Protein AF-W1I5W8-F1 (afdb_monomer)

Sequence (275 aa):
MKRIRMYENGEFDLYIYRKKPQLSPSQAREKNRKSQNSKIERKRLEEVINDGIECGFIDREEYHTLVADGLGLTVEEYWSKLTRARKSNLNRAKNNIIEIIRNNFTVGDSFVTLTFRDKEGFDWTDWATCVYELDKYFKRLKHKYGRDLKYICIPELQKENGRNAWHYHILINLKYGSFDFREFNPIWGLGYVTVKPITSTGGLGWYLSAYLTECLQDIPQNKKTYFASRNLTKPIIIDNPEDVENVLANNEHLSVAYNKTVNSDYIDCEYIEFR

Secondary structure (DSSP, 8-state):
-EEEEE-TTS-EEEEEEEEPPPPPHHHHHHHHHHHHHHHHHHHHHHHHHHHHHHTT-S-HHHHHHHHHHHTT--HHHHHHHHHHHHHHHHHHHHHHHHHHHHHH--TTEEEEEEEEPP-TT--TT-HHHHHHHHHHHHHHHHHHH-TT--EEEEEEEE-GGG--EEEEEEEEEEETTSS-GGGHHHHH-SEEEEEEE---HHHHHHHHHHHHHHHTTTSPTTS-S-EE-TT---PEEE--HHHHHHHHHHTTTS-EEEEEEE--SSEEEEEEEE-

Solvent-accessible surface area (backbone atoms only — not comparable to full-atom values): 15164 Å² total; per-residue (Å²): 91,58,36,35,39,40,30,81,87,74,36,36,38,42,37,43,43,45,77,47,88,74,79,55,76,68,62,54,52,54,52,50,54,58,56,52,55,54,52,55,53,47,53,54,52,52,52,60,49,48,55,34,42,77,69,69,77,50,55,77,70,57,49,54,45,53,56,12,53,79,66,75,39,52,56,67,57,37,50,51,50,51,50,51,51,50,52,52,52,48,53,51,52,38,51,52,49,29,46,34,40,55,35,61,43,51,67,41,17,26,38,35,40,43,38,68,50,92,50,91,97,60,71,52,64,43,63,68,63,51,50,53,53,50,51,52,32,53,52,51,50,29,70,73,73,35,84,82,59,42,40,42,34,36,51,33,71,43,60,68,94,77,62,48,29,54,28,36,46,29,44,35,67,47,52,57,82,78,58,67,71,80,54,51,34,69,56,62,65,54,45,50,64,50,78,43,61,33,84,46,46,73,64,46,28,54,53,54,40,48,44,48,59,68,19,56,82,75,53,61,87,97,57,79,70,59,49,68,41,88,84,64,53,71,50,49,78,41,60,52,69,68,62,41,51,51,53,52,66,79,42,67,89,46,39,82,75,44,75,50,77,47,82,52,93,54,43,33,35,40,37,37,34,36,80

Structure (mmCIF, N/CA/C/O backbone):
data_AF-W1I5W8-F1
#
_entry.id   AF-W1I5W8-F1
#
loop_
_atom_site.group_PDB
_atom_site.id
_atom_site.type_symbol
_atom_site.label_atom_id
_atom_site.label_alt_id
_atom_site.label_comp_id
_atom_site.label_asym_id
_atom_site.label_entity_id
_atom_site.label_seq_id
_atom_site.pdbx_PDB_ins_code
_atom_site.Cartn_x
_atom_site.Cartn_y
_atom_site.Cartn_z
_atom_site.occupancy
_atom_site.B_iso_or_equiv
_atom_site.auth_seq_id
_atom_site.auth_comp_id
_atom_site.auth_asym_id
_atom_site.auth_atom_id
_atom_site.pdbx_PDB_model_num
ATOM 1 N N . MET A 1 1 ? 23.806 -4.388 -16.337 1.00 85.81 1 MET A N 1
ATOM 2 C CA . MET A 1 1 ? 22.609 -5.261 -16.384 1.00 85.81 1 MET A CA 1
ATOM 3 C C . MET A 1 1 ? 21.395 -4.361 -16.381 1.00 85.81 1 MET A C 1
ATOM 5 O O . MET A 1 1 ? 21.386 -3.433 -15.582 1.00 85.81 1 MET A O 1
ATOM 9 N N . LYS A 1 2 ? 20.423 -4.601 -17.258 1.00 88.50 2 LYS A N 1
ATOM 10 C CA . LYS A 1 2 ? 19.147 -3.885 -17.249 1.00 88.50 2 LYS A CA 1
ATOM 11 C C . LYS A 1 2 ? 18.046 -4.801 -16.705 1.00 88.50 2 LYS A C 1
ATOM 13 O O . LYS A 1 2 ? 18.185 -6.019 -16.774 1.00 88.50 2 LYS A O 1
ATOM 18 N N . ARG A 1 3 ? 16.997 -4.221 -16.133 1.00 90.19 3 ARG A N 1
ATOM 19 C CA . ARG A 1 3 ? 15.779 -4.919 -15.705 1.00 90.19 3 ARG A CA 1
ATOM 20 C C . ARG A 1 3 ? 14.595 -3.983 -15.863 1.00 90.19 3 ARG A C 1
ATOM 22 O O . ARG A 1 3 ? 14.698 -2.824 -15.476 1.00 90.19 3 ARG A O 1
ATOM 29 N N . ILE A 1 4 ? 13.482 -4.506 -16.346 1.00 89.69 4 ILE A N 1
ATOM 30 C CA . ILE A 1 4 ? 12.208 -3.810 -16.434 1.00 89.69 4 ILE A CA 1
ATOM 31 C C . ILE A 1 4 ? 11.222 -4.394 -15.422 1.00 89.69 4 ILE A C 1
ATOM 33 O O . ILE A 1 4 ? 11.210 -5.598 -15.152 1.00 89.69 4 ILE A O 1
ATOM 37 N N . ARG A 1 5 ? 10.402 -3.516 -14.844 1.00 90.69 5 ARG A N 1
ATOM 38 C CA . ARG A 1 5 ? 9.155 -3.876 -14.165 1.00 90.69 5 ARG A CA 1
ATOM 39 C C . ARG A 1 5 ? 8.001 -3.327 -14.974 1.00 90.69 5 ARG A C 1
ATOM 41 O O . ARG A 1 5 ? 7.892 -2.113 -15.087 1.00 90.69 5 ARG A O 1
ATOM 48 N N . MET A 1 6 ? 7.172 -4.205 -15.512 1.00 91.81 6 MET A N 1
ATOM 49 C CA . MET A 1 6 ? 6.044 -3.835 -16.358 1.00 91.81 6 MET A CA 1
ATOM 50 C C . MET A 1 6 ? 4.741 -3.945 -15.568 1.00 91.81 6 MET A C 1
ATOM 52 O O . MET A 1 6 ? 4.497 -4.964 -14.912 1.00 91.81 6 MET A O 1
ATOM 56 N N . TYR A 1 7 ? 3.935 -2.889 -15.611 1.00 89.56 7 TYR A N 1
ATOM 57 C CA . TYR A 1 7 ? 2.662 -2.789 -14.906 1.00 89.56 7 TYR A CA 1
ATOM 58 C C . TYR A 1 7 ? 1.487 -3.144 -15.831 1.00 89.56 7 TYR A C 1
ATOM 60 O O . TYR A 1 7 ? 1.589 -3.052 -17.053 1.00 89.56 7 TYR A O 1
ATOM 68 N N . GLU A 1 8 ? 0.348 -3.539 -15.253 1.00 87.19 8 GLU A N 1
ATOM 69 C CA . GLU A 1 8 ? -0.861 -3.919 -16.014 1.00 87.19 8 GLU A CA 1
ATOM 70 C C . GLU A 1 8 ? -1.418 -2.793 -16.906 1.00 87.19 8 GLU A C 1
ATOM 72 O O . GLU A 1 8 ? -2.088 -3.070 -17.896 1.00 87.19 8 GLU A O 1
ATOM 77 N N . ASN A 1 9 ? -1.133 -1.529 -16.584 1.00 82.94 9 ASN A N 1
ATOM 78 C CA . ASN A 1 9 ? -1.545 -0.363 -17.369 1.00 82.94 9 ASN A CA 1
ATOM 79 C C . ASN A 1 9 ? -0.603 -0.037 -18.547 1.00 82.94 9 ASN A C 1
ATOM 81 O O . ASN A 1 9 ? -0.825 0.967 -19.217 1.00 82.94 9 ASN A O 1
ATOM 85 N N . GLY A 1 10 ? 0.437 -0.843 -18.789 1.00 86.94 10 GLY A N 1
ATOM 86 C CA . GLY A 1 10 ? 1.423 -0.625 -19.855 1.00 86.94 10 GLY A CA 1
ATOM 87 C C . GLY A 1 10 ? 2.580 0.307 -19.478 1.00 86.94 10 GLY A C 1
ATOM 88 O O . GLY A 1 10 ? 3.580 0.343 -20.189 1.00 86.94 10 GLY A O 1
ATOM 89 N N . GLU A 1 11 ? 2.502 1.004 -18.340 1.00 89.31 11 GLU A N 1
ATOM 90 C CA . GLU A 1 11 ? 3.645 1.738 -17.792 1.00 89.31 11 GLU A CA 1
ATOM 91 C C . GLU A 1 11 ? 4.743 0.760 -17.354 1.00 89.31 11 GLU A C 1
ATOM 93 O O . GLU A 1 11 ? 4.486 -0.405 -17.019 1.00 89.31 11 GLU A O 1
ATOM 98 N N . PHE A 1 12 ? 5.984 1.239 -17.278 1.00 90.12 12 PHE A N 1
ATOM 99 C CA . PHE A 1 12 ? 7.076 0.416 -16.776 1.00 90.12 12 PHE A CA 1
ATOM 100 C C . PHE A 1 12 ? 8.190 1.222 -16.109 1.00 90.12 12 PHE A C 1
ATOM 102 O O . PHE A 1 12 ? 8.393 2.406 -16.366 1.00 90.12 12 PHE A O 1
ATOM 109 N N . ASP A 1 13 ? 8.944 0.540 -15.249 1.00 88.94 13 ASP A N 1
ATOM 110 C CA . ASP A 1 13 ? 10.155 1.072 -14.635 1.00 88.94 13 ASP A CA 1
ATOM 111 C C . ASP A 1 13 ? 11.390 0.352 -15.181 1.00 88.94 13 ASP A C 1
ATOM 113 O O . ASP A 1 13 ? 11.442 -0.880 -15.189 1.00 88.94 13 ASP A O 1
ATOM 117 N N . LEU A 1 14 ? 12.415 1.110 -15.566 1.00 89.25 14 LEU A N 1
ATOM 118 C CA . LEU A 1 14 ? 13.712 0.604 -16.003 1.00 89.25 14 LEU A CA 1
ATOM 119 C C . LEU A 1 14 ? 14.763 0.778 -14.901 1.00 89.25 14 LEU A C 1
ATOM 121 O O . LEU A 1 14 ? 14.948 1.858 -14.342 1.00 89.25 14 LEU A O 1
ATOM 125 N N . TYR A 1 15 ? 15.507 -0.293 -14.641 1.00 87.75 15 TYR A N 1
ATOM 126 C CA . TYR A 1 15 ? 16.650 -0.328 -13.736 1.00 87.75 15 TYR A CA 1
ATOM 127 C C . TYR A 1 15 ? 17.914 -0.642 -14.526 1.00 87.75 15 TYR A C 1
ATOM 129 O O . TYR A 1 15 ? 18.016 -1.706 -15.138 1.00 87.75 15 TYR A O 1
ATOM 137 N N . ILE A 1 16 ? 18.905 0.244 -14.470 1.00 84.69 16 ILE A N 1
ATOM 138 C CA . ILE A 1 16 ? 20.208 0.063 -15.113 1.00 84.69 16 ILE A CA 1
ATOM 139 C C . ILE A 1 16 ? 21.274 -0.059 -14.026 1.00 84.69 16 ILE A C 1
ATOM 141 O O . ILE A 1 16 ? 21.647 0.911 -13.369 1.00 84.69 16 ILE A O 1
ATOM 145 N N . TYR A 1 17 ? 21.787 -1.274 -13.846 1.00 82.75 17 TYR A N 1
ATOM 146 C CA . TYR A 1 17 ? 22.815 -1.594 -12.862 1.00 82.75 17 TYR A CA 1
ATOM 147 C C . TYR A 1 17 ? 24.214 -1.545 -13.475 1.00 82.75 17 TYR A C 1
ATOM 149 O O . TYR A 1 17 ? 24.503 -2.261 -14.449 1.00 82.75 17 TYR A O 1
ATOM 157 N N . ARG A 1 18 ? 25.104 -0.781 -12.838 1.00 81.88 18 ARG A N 1
ATOM 158 C CA . ARG A 1 18 ? 26.532 -0.669 -13.160 1.00 81.88 18 ARG A CA 1
ATOM 159 C C . ARG A 1 18 ? 27.347 -1.142 -11.954 1.00 81.88 18 ARG A C 1
ATOM 161 O O . ARG A 1 18 ? 27.237 -0.584 -10.867 1.00 81.88 18 ARG A O 1
ATOM 168 N N . LYS A 1 19 ? 28.133 -2.211 -12.115 1.00 76.44 19 LYS A N 1
ATOM 169 C CA . LYS A 1 19 ? 29.028 -2.695 -11.049 1.00 76.44 19 LYS A CA 1
ATOM 170 C C . LYS A 1 19 ? 30.222 -1.752 -10.918 1.00 76.44 19 LYS A C 1
ATOM 172 O O . LYS A 1 19 ? 30.823 -1.404 -11.931 1.00 76.44 19 LYS A O 1
ATOM 177 N N . LYS A 1 20 ? 30.596 -1.410 -9.685 1.00 69.81 20 LYS A N 1
ATOM 178 C CA . LYS A 1 20 ? 31.870 -0.742 -9.398 1.00 69.81 20 LYS A CA 1
ATOM 179 C C . LYS A 1 20 ? 33.014 -1.762 -9.326 1.00 69.81 20 LYS A C 1
ATOM 181 O O . LYS A 1 20 ? 32.756 -2.928 -8.996 1.00 69.81 20 LYS A O 1
ATOM 186 N N . PRO A 1 21 ? 34.261 -1.357 -9.631 1.00 62.91 21 PRO A N 1
ATOM 187 C CA . PRO A 1 21 ? 35.439 -2.190 -9.400 1.00 62.91 21 PRO A CA 1
ATOM 188 C C . PRO A 1 21 ? 35.460 -2.680 -7.944 1.00 62.91 21 PRO A C 1
ATOM 190 O O . PRO A 1 21 ? 35.263 -1.895 -7.020 1.00 62.91 21 PRO A O 1
ATOM 193 N N . GLN A 1 22 ? 35.626 -3.987 -7.739 1.00 59.19 22 GLN A N 1
ATOM 194 C CA . GLN A 1 22 ? 35.532 -4.622 -6.419 1.00 59.19 22 GLN A CA 1
ATOM 195 C C . GLN A 1 22 ? 36.840 -4.493 -5.620 1.00 59.19 22 GLN A C 1
ATOM 197 O O . GLN A 1 22 ? 37.928 -4.473 -6.191 1.00 59.19 22 GLN A O 1
ATOM 202 N N . LEU A 1 23 ? 36.717 -4.522 -4.287 1.00 55.78 23 LEU A N 1
ATOM 203 C CA . LEU A 1 23 ? 37.781 -4.942 -3.361 1.00 55.78 23 LEU A CA 1
ATOM 204 C C . LEU A 1 23 ? 38.262 -6.368 -3.709 1.00 55.78 23 LEU A C 1
ATOM 206 O O . LEU A 1 23 ? 37.529 -7.143 -4.329 1.00 55.78 23 LEU A O 1
ATOM 210 N N . SER A 1 24 ? 39.482 -6.740 -3.314 1.00 55.66 24 SER A N 1
ATOM 211 C CA . SER A 1 24 ? 40.109 -7.990 -3.767 1.00 55.66 24 SER A CA 1
ATOM 212 C C . SER A 1 24 ? 39.335 -9.257 -3.325 1.00 55.66 24 SER A C 1
ATOM 214 O O . SER A 1 24 ? 38.634 -9.247 -2.305 1.00 55.66 24 SER A O 1
ATOM 216 N N . PRO A 1 25 ? 39.459 -10.395 -4.046 1.00 54.69 25 PRO A N 1
ATOM 217 C CA . PRO A 1 25 ? 38.740 -11.638 -3.732 1.00 54.69 25 PRO A CA 1
ATOM 218 C C . PRO A 1 25 ? 38.939 -12.162 -2.299 1.00 54.69 25 PRO A C 1
ATOM 220 O O . PRO A 1 25 ? 38.050 -12.824 -1.758 1.00 54.69 25 PRO A O 1
ATOM 223 N N . SER A 1 26 ? 40.079 -11.864 -1.669 1.00 57.44 26 SER A N 1
ATOM 224 C CA . SER A 1 26 ? 40.360 -12.224 -0.274 1.00 57.44 26 SER A CA 1
ATOM 225 C C . SER A 1 26 ? 39.504 -11.418 0.709 1.00 57.44 26 SER A C 1
ATOM 227 O O . SER A 1 26 ? 38.887 -12.001 1.601 1.00 57.44 26 SER A O 1
ATOM 229 N N . GLN A 1 27 ? 39.363 -10.109 0.484 1.00 55.78 27 GLN A N 1
ATOM 230 C CA . GLN A 1 27 ? 38.566 -9.204 1.321 1.00 55.78 27 GLN A CA 1
ATOM 231 C C . GLN A 1 27 ? 37.063 -9.539 1.267 1.00 55.78 27 GLN A C 1
ATOM 233 O O . GLN A 1 27 ? 36.361 -9.466 2.278 1.00 55.78 27 GLN A O 1
ATOM 238 N N . ALA A 1 28 ? 36.560 -9.974 0.106 1.00 52.12 28 ALA A N 1
ATOM 239 C CA . ALA A 1 28 ? 35.162 -10.377 -0.062 1.00 52.12 28 ALA A CA 1
ATOM 240 C C . ALA A 1 28 ? 34.830 -11.724 0.619 1.00 52.12 28 ALA A C 1
ATOM 242 O O . ALA A 1 28 ? 33.775 -11.863 1.247 1.00 52.12 28 ALA A O 1
ATOM 243 N N . ARG A 1 29 ? 35.732 -12.717 0.534 1.00 55.28 29 ARG A N 1
ATOM 244 C CA . ARG A 1 29 ? 35.550 -14.048 1.149 1.00 55.28 29 ARG A CA 1
ATOM 245 C C . ARG A 1 29 ? 35.521 -13.982 2.673 1.00 55.28 29 ARG A C 1
ATOM 247 O O . ARG A 1 29 ? 34.673 -14.621 3.297 1.00 55.28 29 ARG A O 1
ATOM 254 N N . GLU A 1 30 ? 36.399 -13.182 3.269 1.00 58.06 30 GLU A N 1
ATOM 255 C CA . GLU A 1 30 ? 36.469 -13.041 4.724 1.00 58.06 30 GLU A CA 1
ATOM 256 C C . GLU A 1 30 ? 35.210 -12.373 5.302 1.00 58.06 30 GLU A C 1
ATOM 258 O O . GLU A 1 30 ? 34.657 -12.827 6.308 1.00 58.06 30 GLU A O 1
ATOM 263 N N . LYS A 1 31 ? 34.681 -11.354 4.612 1.00 55.41 31 LYS A N 1
ATOM 264 C CA . LYS A 1 31 ? 33.444 -10.658 5.000 1.00 55.41 31 LYS A CA 1
ATOM 265 C C . LYS A 1 31 ? 32.207 -11.564 4.909 1.00 55.41 31 LYS A C 1
ATOM 267 O O . LYS A 1 31 ? 31.376 -11.556 5.819 1.00 55.41 31 LYS A O 1
ATOM 272 N N . ASN A 1 32 ? 32.102 -12.387 3.861 1.00 51.25 32 ASN A N 1
ATOM 273 C CA . ASN A 1 32 ? 30.989 -13.332 3.693 1.00 51.25 32 ASN A CA 1
ATOM 274 C C . ASN A 1 32 ? 31.004 -14.456 4.741 1.00 51.25 32 ASN A C 1
ATOM 276 O O . ASN A 1 32 ? 29.960 -14.759 5.318 1.00 51.25 32 ASN A O 1
ATOM 280 N N . ARG A 1 33 ? 32.181 -15.017 5.056 1.00 54.91 33 ARG A N 1
ATOM 281 C CA . ARG A 1 33 ? 32.330 -16.064 6.083 1.00 54.91 33 ARG A CA 1
ATOM 282 C C . ARG A 1 33 ? 31.932 -15.560 7.477 1.00 54.91 33 ARG A C 1
ATOM 284 O O . ARG A 1 33 ? 31.186 -16.239 8.179 1.00 54.91 33 ARG A O 1
ATOM 291 N N . LYS A 1 34 ? 32.340 -14.336 7.847 1.00 57.34 34 LYS A N 1
ATOM 292 C CA . LYS A 1 34 ? 31.920 -13.685 9.107 1.00 57.34 34 LYS A CA 1
ATOM 293 C C . LYS A 1 34 ? 30.402 -13.431 9.150 1.00 57.34 34 LYS A C 1
ATOM 295 O O . LYS A 1 34 ? 29.766 -13.636 10.183 1.00 57.34 34 LYS A O 1
ATOM 300 N N . SER A 1 35 ? 29.791 -13.040 8.027 1.00 54.94 35 SER A N 1
ATOM 301 C CA . SER A 1 35 ? 28.341 -12.796 7.945 1.00 54.94 35 SER A CA 1
ATOM 302 C C . SER A 1 35 ? 27.472 -14.058 8.020 1.00 54.94 35 SER A C 1
ATOM 304 O O . SER A 1 35 ? 26.311 -13.952 8.414 1.00 54.94 35 SER A O 1
ATOM 306 N N . GLN A 1 36 ? 27.959 -15.214 7.572 1.00 52.62 36 GLN A N 1
ATOM 307 C CA . GLN A 1 36 ? 27.157 -16.440 7.519 1.00 52.62 36 GLN A CA 1
ATOM 308 C C . GLN A 1 36 ? 27.152 -17.173 8.866 1.00 52.62 36 GLN A C 1
ATOM 310 O O . GLN A 1 36 ? 26.083 -17.560 9.333 1.00 52.62 36 GLN A O 1
ATOM 315 N N . ASN A 1 37 ? 28.305 -17.247 9.540 1.00 55.81 37 ASN A N 1
ATOM 316 C CA . ASN A 1 37 ? 28.414 -17.836 10.880 1.00 55.81 37 ASN A CA 1
ATOM 317 C C . ASN A 1 37 ? 27.594 -17.052 11.918 1.00 55.81 37 ASN A C 1
ATOM 319 O O . ASN A 1 37 ? 26.847 -17.646 12.687 1.00 55.81 37 ASN A O 1
ATOM 323 N N . SER A 1 38 ? 27.632 -15.716 11.862 1.00 56.22 38 SER A N 1
ATOM 324 C CA . SER A 1 38 ? 26.826 -14.851 12.743 1.00 56.22 38 SER A CA 1
ATOM 325 C C . SER A 1 38 ? 25.313 -15.017 12.567 1.00 56.22 38 SER A C 1
ATOM 327 O O . SER A 1 38 ? 24.568 -14.839 13.523 1.00 56.22 38 SER A O 1
ATOM 329 N N . LYS A 1 39 ? 24.827 -15.368 11.368 1.00 57.97 39 LYS A N 1
ATOM 330 C CA . LYS A 1 39 ? 23.390 -15.602 11.133 1.00 57.97 39 LYS A CA 1
ATOM 331 C C . LYS A 1 39 ? 22.902 -16.927 11.718 1.00 57.97 39 LYS A C 1
ATOM 333 O O . LYS A 1 39 ? 21.763 -16.987 12.169 1.00 57.97 39 LYS A O 1
ATOM 338 N N . ILE A 1 40 ? 23.729 -17.970 11.667 1.00 61.47 40 ILE A N 1
ATOM 339 C CA . ILE A 1 40 ? 23.387 -19.298 12.199 1.00 61.47 40 ILE A CA 1
ATOM 340 C C . ILE A 1 40 ? 23.351 -19.248 13.727 1.00 61.47 40 ILE A C 1
ATOM 342 O O . ILE A 1 40 ? 22.368 -19.686 14.319 1.00 61.47 40 ILE A O 1
ATOM 346 N N . GLU A 1 41 ? 24.372 -18.643 14.338 1.00 56.22 41 GLU A N 1
ATOM 347 C CA . GLU A 1 41 ? 24.458 -18.502 15.794 1.00 56.22 41 GLU A CA 1
ATOM 348 C C . GLU A 1 41 ? 23.312 -17.650 16.339 1.00 56.22 41 GLU A C 1
ATOM 350 O O . GLU A 1 41 ? 22.634 -18.042 17.285 1.00 56.22 41 GLU A O 1
ATOM 355 N N . ARG A 1 42 ? 22.996 -16.547 15.645 1.00 60.56 42 ARG A N 1
ATOM 356 C CA . ARG A 1 42 ? 21.833 -15.710 15.946 1.00 60.56 42 ARG A CA 1
ATOM 357 C C . ARG A 1 42 ? 20.536 -16.510 15.981 1.00 60.56 42 ARG A C 1
ATOM 359 O O . ARG A 1 42 ? 19.766 -16.340 16.910 1.00 60.56 42 ARG A O 1
ATOM 366 N N . LYS A 1 43 ? 20.278 -17.343 14.970 1.00 60.50 43 LYS A N 1
ATOM 367 C CA . LYS A 1 43 ? 19.012 -18.080 14.878 1.00 60.50 43 LYS A CA 1
ATOM 368 C C . LYS A 1 43 ? 18.860 -19.075 16.035 1.00 60.50 43 LYS A C 1
ATOM 370 O O . LYS A 1 43 ? 17.783 -19.162 16.606 1.00 60.50 43 LYS A O 1
ATOM 375 N N . ARG A 1 44 ? 19.944 -19.764 16.406 1.00 58.56 44 ARG A N 1
ATOM 376 C CA . ARG A 1 44 ? 19.964 -20.684 17.556 1.00 58.56 44 ARG A CA 1
ATOM 377 C C . ARG A 1 44 ? 19.754 -19.957 18.885 1.00 58.56 44 ARG A C 1
ATOM 379 O O . ARG A 1 44 ? 18.970 -20.416 19.704 1.00 58.56 44 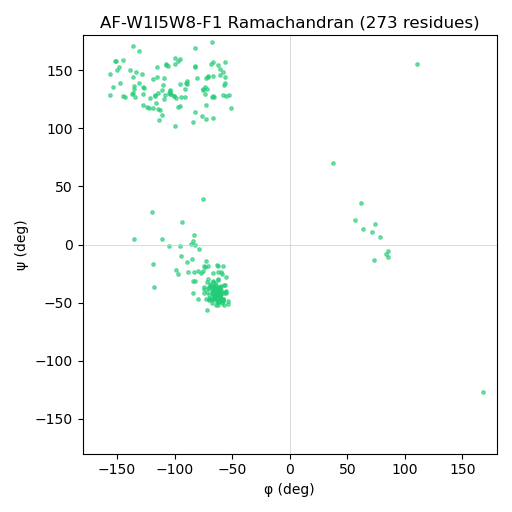ARG A O 1
ATOM 386 N N . LEU A 1 45 ? 20.425 -18.821 19.079 1.00 53.38 45 LEU A N 1
ATOM 387 C CA . LEU A 1 45 ? 20.258 -17.984 20.271 1.00 53.38 45 LEU A CA 1
ATOM 388 C C . LEU A 1 45 ? 18.840 -17.400 20.357 1.00 53.38 45 LEU A C 1
ATOM 390 O O . LEU A 1 45 ? 18.233 -17.435 21.419 1.00 53.38 45 LEU A O 1
ATOM 394 N N . GLU A 1 46 ? 18.281 -16.913 19.245 1.00 57.66 46 GLU A N 1
ATOM 395 C CA . GLU A 1 46 ? 16.905 -16.400 19.193 1.00 57.66 46 GLU A CA 1
ATOM 396 C C . GLU A 1 46 ? 15.872 -17.492 19.527 1.00 57.66 46 GLU A C 1
ATOM 398 O O . GLU A 1 46 ? 14.905 -17.196 20.217 1.00 57.66 46 GLU A O 1
ATOM 403 N N . GLU A 1 47 ? 16.070 -18.740 19.086 1.00 56.31 47 GLU A N 1
ATOM 404 C CA . GLU A 1 47 ? 15.193 -19.876 19.423 1.00 56.31 47 GLU A CA 1
ATOM 405 C C . GLU A 1 47 ? 15.226 -20.192 20.931 1.00 56.31 47 GLU A C 1
ATOM 407 O O . GLU A 1 47 ? 14.184 -20.167 21.577 1.00 56.31 47 GLU A O 1
ATOM 412 N N . VAL A 1 48 ? 16.416 -20.371 21.519 1.00 52.19 48 VAL A N 1
ATOM 413 C CA . VAL A 1 48 ? 16.573 -20.699 22.953 1.00 52.19 48 VAL A CA 1
ATOM 414 C C . VAL A 1 48 ? 16.037 -19.593 23.870 1.00 52.19 48 VAL A C 1
ATOM 416 O O . VAL A 1 48 ? 15.452 -19.874 24.914 1.00 52.19 48 VAL A O 1
ATOM 419 N N . ILE A 1 49 ? 16.237 -18.325 23.505 1.00 48.03 49 ILE A N 1
ATOM 420 C CA . ILE A 1 49 ? 15.833 -17.200 24.357 1.00 48.03 49 ILE A CA 1
ATOM 421 C C . ILE A 1 49 ? 14.337 -16.876 24.173 1.00 48.03 49 ILE A C 1
ATOM 423 O O . ILE A 1 49 ? 13.687 -16.487 25.142 1.00 48.03 49 ILE A O 1
ATOM 427 N N . ASN A 1 50 ? 13.753 -17.085 22.983 1.00 46.94 50 ASN A N 1
ATOM 428 C CA . ASN A 1 50 ? 12.298 -16.973 22.798 1.00 46.94 50 ASN A CA 1
ATOM 429 C C . ASN A 1 50 ? 11.539 -17.984 23.667 1.00 46.94 50 ASN A C 1
ATOM 431 O O . ASN A 1 50 ? 10.550 -17.599 24.287 1.00 46.94 50 ASN A O 1
ATOM 435 N N . ASP A 1 51 ? 12.039 -19.217 23.789 1.00 44.66 51 ASP A N 1
ATOM 436 C CA . ASP A 1 51 ? 11.482 -20.216 24.712 1.00 44.66 51 ASP A CA 1
ATOM 437 C C . ASP A 1 51 ? 11.527 -19.713 26.172 1.00 44.66 51 ASP A C 1
ATOM 439 O O . ASP A 1 51 ? 10.571 -19.879 26.931 1.00 44.66 51 ASP A O 1
ATOM 443 N N . GLY A 1 52 ? 12.607 -19.019 26.557 1.00 36.56 52 GLY A N 1
ATOM 444 C CA . GLY A 1 52 ? 12.751 -18.369 27.865 1.00 36.56 52 GLY A CA 1
ATOM 445 C C . GLY A 1 52 ? 11.777 -17.206 28.108 1.00 36.56 52 GLY A C 1
ATOM 446 O O . GLY A 1 52 ? 11.256 -17.074 29.217 1.00 36.56 52 GLY A O 1
ATOM 447 N N . ILE A 1 53 ? 11.483 -16.393 27.083 1.00 39.72 53 ILE A N 1
ATOM 448 C CA . ILE A 1 53 ? 10.480 -15.311 27.150 1.00 39.72 53 ILE A CA 1
ATOM 449 C C . ILE A 1 53 ? 9.064 -15.886 27.252 1.00 39.72 53 ILE A C 1
ATOM 451 O O . ILE A 1 53 ? 8.280 -15.420 28.078 1.00 39.72 53 ILE A O 1
ATOM 455 N N . GLU A 1 54 ? 8.720 -16.890 26.438 1.00 38.31 54 GLU A N 1
ATOM 456 C CA . GLU A 1 54 ? 7.396 -17.533 26.474 1.00 38.31 54 GLU A CA 1
ATOM 457 C C . GLU A 1 54 ? 7.126 -18.209 27.824 1.00 38.31 54 GLU A C 1
ATOM 459 O O . GLU A 1 54 ? 5.989 -18.228 28.295 1.00 38.31 54 GLU A O 1
ATOM 464 N N . CYS A 1 55 ? 8.181 -18.682 28.486 1.00 34.72 55 CYS A N 1
ATOM 465 C CA . CYS A 1 55 ? 8.118 -19.235 29.834 1.00 34.72 55 CYS A CA 1
ATOM 466 C C . CYS A 1 55 ? 8.223 -18.174 30.955 1.00 34.72 55 CYS A C 1
ATOM 468 O O . CYS A 1 55 ? 8.170 -18.533 32.130 1.00 34.72 55 CYS A O 1
ATOM 470 N N . GLY A 1 56 ? 8.352 -16.883 30.620 1.00 38.19 56 GLY A N 1
ATOM 471 C CA . GLY A 1 56 ? 8.368 -15.769 31.577 1.00 38.19 56 GLY A CA 1
ATOM 472 C C . GLY A 1 56 ? 9.655 -15.617 32.397 1.00 38.19 56 GLY A C 1
ATOM 473 O O . GLY A 1 56 ? 9.630 -14.947 33.427 1.00 38.19 56 GLY A O 1
ATOM 474 N N . PHE A 1 57 ? 10.763 -16.230 31.972 1.00 34.25 57 PHE A N 1
ATOM 475 C CA . PHE A 1 57 ? 12.032 -16.246 32.714 1.00 34.25 57 PHE A CA 1
ATOM 476 C C . PHE A 1 57 ? 12.976 -15.080 32.394 1.00 34.25 57 PHE A C 1
ATOM 478 O O . PHE A 1 57 ? 13.937 -14.886 33.130 1.00 34.25 57 PHE A O 1
ATOM 485 N N . ILE A 1 58 ? 12.747 -14.343 31.302 1.00 46.78 58 ILE A N 1
ATOM 486 C CA . ILE A 1 58 ? 13.659 -13.300 30.805 1.00 46.78 58 ILE A CA 1
ATOM 487 C C . ILE A 1 58 ? 12.838 -12.082 30.377 1.00 46.78 58 ILE A C 1
ATOM 489 O O . ILE A 1 58 ? 11.881 -12.218 29.607 1.00 46.78 58 ILE A O 1
ATOM 493 N N . ASP A 1 59 ? 13.212 -10.891 30.851 1.00 50.56 59 ASP A N 1
ATOM 494 C CA . ASP A 1 59 ? 12.583 -9.644 30.412 1.00 50.56 59 ASP A CA 1
ATOM 495 C C . ASP A 1 59 ? 13.158 -9.122 29.079 1.00 50.56 59 ASP A C 1
ATOM 497 O O . ASP A 1 59 ? 14.141 -9.616 28.522 1.00 50.56 59 ASP A O 1
ATOM 501 N N . ARG A 1 60 ? 12.500 -8.116 28.498 1.00 51.78 60 ARG A N 1
ATOM 502 C CA . ARG A 1 60 ? 12.815 -7.638 27.145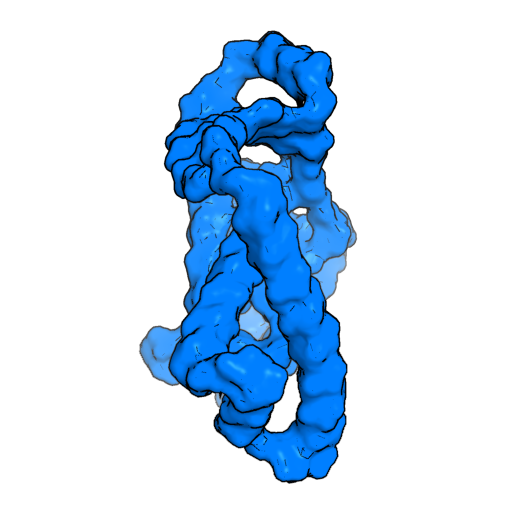 1.00 51.78 60 ARG A CA 1
ATOM 503 C C . ARG A 1 60 ? 14.168 -6.926 27.043 1.00 51.78 60 ARG A C 1
ATOM 505 O O . ARG A 1 60 ? 14.796 -6.993 25.985 1.00 51.78 60 ARG A O 1
ATOM 512 N N . GLU A 1 61 ? 14.590 -6.205 28.076 1.00 58.56 61 GLU A N 1
ATOM 513 C CA . GLU A 1 61 ? 15.891 -5.522 28.077 1.00 58.56 61 GLU A CA 1
ATOM 514 C C . GLU A 1 61 ? 17.020 -6.534 28.278 1.00 58.56 61 GLU A C 1
ATOM 516 O O . GLU A 1 61 ? 18.045 -6.477 27.586 1.00 58.56 61 GLU A O 1
ATOM 521 N N . GLU A 1 62 ? 16.778 -7.529 29.127 1.00 59.62 62 GLU A N 1
ATOM 522 C CA . GLU A 1 62 ? 17.667 -8.661 29.349 1.00 59.62 62 GLU A CA 1
ATOM 523 C C . GLU A 1 62 ? 17.842 -9.503 28.069 1.00 59.62 62 GLU A C 1
ATOM 525 O O . GLU A 1 62 ? 18.974 -9.794 27.679 1.00 59.62 62 GLU A O 1
ATOM 530 N N . TYR A 1 63 ? 16.767 -9.758 27.305 1.00 61.62 63 TYR A N 1
ATOM 531 C CA . TYR A 1 63 ? 16.831 -10.399 25.978 1.00 61.62 63 TYR A CA 1
ATOM 532 C C . TYR A 1 63 ? 17.795 -9.681 25.028 1.00 61.62 63 TYR A C 1
ATOM 534 O O . TYR A 1 63 ? 18.658 -10.294 24.395 1.00 61.62 63 TYR A O 1
ATOM 542 N N . HIS A 1 64 ? 17.637 -8.364 24.887 1.00 63.12 64 HIS A N 1
ATOM 543 C CA . HIS A 1 64 ? 18.437 -7.594 23.940 1.00 63.12 64 HIS A CA 1
ATOM 544 C C . HIS A 1 64 ? 19.915 -7.549 24.348 1.00 63.12 64 HIS A C 1
ATOM 546 O O . HIS A 1 64 ? 20.779 -7.550 23.470 1.00 63.12 64 HIS A O 1
ATOM 552 N N . THR A 1 65 ? 20.194 -7.583 25.650 1.00 72.44 65 THR A N 1
ATOM 553 C CA . THR A 1 65 ? 21.550 -7.650 26.204 1.00 72.44 65 THR A CA 1
ATOM 554 C C . THR A 1 65 ? 22.194 -9.014 25.953 1.00 72.44 65 THR A C 1
ATOM 556 O O . THR A 1 65 ? 23.297 -9.074 25.412 1.00 72.44 65 THR A O 1
ATOM 559 N N . LEU A 1 66 ? 21.480 -10.107 26.233 1.00 62.69 66 LEU A N 1
ATOM 560 C CA . LEU A 1 66 ? 21.954 -11.478 26.011 1.00 62.69 66 LEU A CA 1
ATOM 561 C C . LEU A 1 66 ? 22.234 -11.772 24.533 1.00 62.69 66 LEU A C 1
ATOM 563 O O . LEU A 1 66 ? 23.242 -12.388 24.189 1.00 62.69 66 LEU A O 1
ATOM 567 N N . VAL A 1 67 ? 21.373 -11.293 23.631 1.00 57.12 67 VAL A N 1
ATOM 568 C CA . VAL A 1 67 ? 21.601 -11.442 22.187 1.00 57.12 67 VAL A CA 1
ATOM 569 C C . VAL A 1 67 ? 22.783 -10.588 21.719 1.00 57.12 67 VAL A C 1
ATOM 571 O O . VAL A 1 67 ? 23.513 -11.013 20.825 1.00 57.12 67 VAL A O 1
ATOM 574 N N . ALA A 1 68 ? 22.995 -9.396 22.288 1.00 66.25 68 ALA A N 1
ATOM 575 C CA . ALA A 1 68 ? 24.170 -8.586 21.967 1.00 66.25 68 ALA A CA 1
ATOM 576 C C . ALA A 1 68 ? 25.468 -9.309 22.368 1.00 66.25 68 ALA A C 1
ATOM 578 O O . ALA A 1 68 ? 26.366 -9.442 21.532 1.00 66.25 68 ALA A O 1
ATOM 579 N N . ASP A 1 69 ? 25.510 -9.856 23.586 1.00 68.31 69 ASP A N 1
ATOM 580 C CA . ASP A 1 69 ? 26.655 -10.597 24.125 1.00 68.31 69 ASP A CA 1
ATOM 581 C C . ASP A 1 69 ? 26.944 -11.883 23.333 1.00 68.31 69 ASP A C 1
ATOM 583 O O . ASP A 1 69 ? 28.061 -12.090 22.858 1.00 68.31 69 ASP A O 1
ATOM 587 N N . GLY A 1 70 ? 25.915 -12.686 23.034 1.00 62.69 70 GLY A N 1
ATOM 588 C CA . GLY A 1 70 ? 26.052 -13.893 22.206 1.00 62.69 70 GLY A CA 1
ATOM 589 C C . GLY A 1 70 ? 26.521 -13.623 20.767 1.00 62.69 70 GLY A C 1
ATOM 590 O O . GLY A 1 70 ? 27.016 -14.520 20.085 1.00 62.69 70 GLY A O 1
ATOM 591 N N . LEU A 1 71 ? 26.402 -12.379 20.292 1.00 55.97 71 LEU A N 1
ATOM 592 C CA . LEU A 1 71 ? 26.927 -11.932 18.999 1.00 55.97 71 LEU A CA 1
ATOM 593 C C . LEU A 1 71 ? 28.310 -11.267 19.100 1.00 55.97 71 LEU A C 1
ATOM 595 O O . LEU A 1 71 ? 28.851 -10.865 18.064 1.00 55.97 71 LEU A O 1
ATOM 599 N N . GLY A 1 72 ? 28.867 -11.143 20.309 1.00 71.00 72 GLY A N 1
ATOM 600 C CA . GLY A 1 72 ? 30.108 -10.424 20.588 1.00 71.00 72 GLY A CA 1
ATOM 601 C C . GLY A 1 72 ? 30.017 -8.937 20.243 1.00 71.00 72 GLY A C 1
ATOM 602 O O . GLY A 1 72 ? 30.967 -8.379 19.694 1.00 71.00 72 GLY A O 1
ATOM 603 N N . LEU A 1 73 ? 28.853 -8.319 20.461 1.00 72.00 73 LEU A N 1
ATOM 604 C CA . LEU A 1 73 ? 28.580 -6.912 20.167 1.00 72.00 73 LEU A CA 1
ATOM 605 C C . LEU A 1 73 ? 28.299 -6.144 21.448 1.00 72.00 73 LEU A C 1
ATOM 607 O O . LEU A 1 73 ? 27.739 -6.686 22.399 1.00 72.00 73 LEU A O 1
ATOM 611 N N . THR A 1 74 ? 28.576 -4.842 21.435 1.00 83.25 74 THR A N 1
ATOM 612 C CA . THR A 1 74 ? 27.998 -3.978 22.465 1.00 83.25 74 THR A CA 1
ATOM 613 C C . THR A 1 74 ? 26.484 -3.870 22.269 1.00 83.25 74 THR A C 1
ATOM 615 O 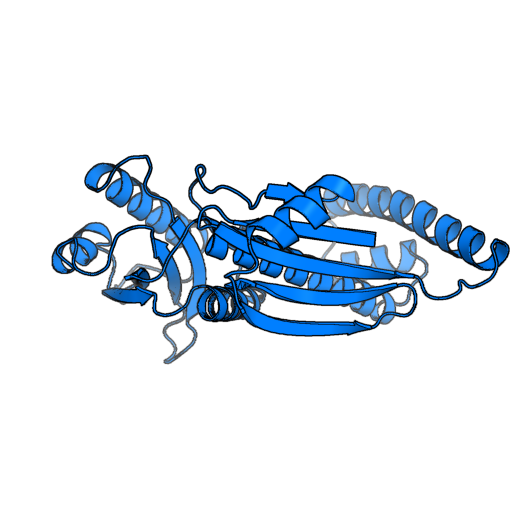O . THR A 1 74 ? 25.959 -4.016 21.158 1.00 83.25 74 THR A O 1
ATOM 618 N N . VAL A 1 75 ? 25.761 -3.568 23.349 1.00 72.62 75 VAL A N 1
ATOM 619 C CA . VAL A 1 75 ? 24.311 -3.324 23.303 1.00 72.62 75 VAL A CA 1
ATOM 620 C C . VAL A 1 75 ? 23.982 -2.217 22.290 1.00 72.62 75 VAL A C 1
ATOM 622 O O . VAL A 1 75 ? 23.060 -2.357 21.489 1.00 72.62 75 VAL A O 1
ATOM 625 N N . GLU A 1 76 ? 24.792 -1.161 22.233 1.00 73.31 76 GLU A N 1
ATOM 626 C CA . GLU A 1 76 ? 24.629 -0.049 21.292 1.00 73.31 76 GLU A CA 1
ATOM 627 C C . GLU A 1 76 ? 24.855 -0.463 19.825 1.00 73.31 76 GLU A C 1
ATOM 629 O O . GLU A 1 76 ? 24.062 -0.124 18.940 1.00 73.31 76 GLU A O 1
ATOM 634 N N . GLU A 1 77 ? 25.879 -1.275 19.547 1.00 72.56 77 GLU A N 1
ATOM 635 C CA . GLU A 1 77 ? 26.123 -1.840 18.214 1.00 72.56 77 GLU A CA 1
ATOM 636 C C . GLU A 1 77 ? 24.999 -2.781 17.768 1.00 72.56 77 GLU A C 1
ATOM 638 O O . GLU A 1 77 ? 24.596 -2.777 16.596 1.00 72.56 77 GLU A O 1
ATOM 643 N N . TYR A 1 78 ? 24.478 -3.585 18.695 1.00 68.44 78 TYR A N 1
ATOM 644 C CA . TYR A 1 78 ? 23.339 -4.458 18.459 1.00 68.44 78 TYR A CA 1
ATOM 645 C C . TYR A 1 78 ? 22.082 -3.646 18.136 1.00 68.44 78 TYR A C 1
ATOM 647 O O . TYR A 1 78 ? 21.474 -3.876 17.085 1.00 68.44 78 TYR A O 1
ATOM 655 N N . TRP A 1 79 ? 21.743 -2.632 18.937 1.00 63.12 79 TRP A N 1
ATOM 656 C CA . TRP A 1 79 ? 20.623 -1.728 18.662 1.00 63.12 79 TRP A CA 1
ATOM 657 C C . TRP A 1 79 ? 20.779 -0.991 17.334 1.00 63.12 79 TRP A C 1
ATOM 659 O O . TRP A 1 79 ? 19.817 -0.900 16.566 1.00 63.12 79 TRP A O 1
ATOM 669 N N . SER A 1 80 ? 21.985 -0.537 16.996 1.00 67.81 80 SER A N 1
ATOM 670 C CA . SER A 1 80 ? 22.286 0.093 15.707 1.00 67.81 80 SER A CA 1
ATOM 671 C C . SER A 1 80 ? 22.049 -0.866 14.530 1.00 67.81 80 SER A C 1
ATOM 673 O O . SER A 1 80 ? 21.351 -0.532 13.562 1.00 67.81 80 SER A O 1
ATOM 675 N N . LYS A 1 81 ? 22.533 -2.114 14.621 1.00 63.56 81 LYS A N 1
ATOM 676 C CA . LYS A 1 81 ? 22.282 -3.157 13.609 1.00 63.56 81 LYS A CA 1
ATOM 677 C C . LYS A 1 81 ? 20.807 -3.523 13.505 1.00 63.56 81 LYS A C 1
ATOM 679 O O . LYS A 1 81 ? 20.299 -3.686 12.393 1.00 63.56 81 LYS A O 1
ATOM 684 N N . LEU A 1 82 ? 20.118 -3.647 14.632 1.00 62.19 82 LEU A N 1
ATOM 685 C CA . LEU A 1 82 ? 18.709 -4.016 14.698 1.00 62.19 82 LEU A CA 1
ATOM 686 C C . LEU A 1 82 ? 17.834 -2.902 14.109 1.00 62.19 82 LEU A C 1
ATOM 688 O O . LEU A 1 82 ? 16.950 -3.173 13.296 1.00 62.19 82 LEU A O 1
ATOM 692 N N . THR A 1 83 ? 18.175 -1.644 14.384 1.00 62.84 83 THR A N 1
ATOM 693 C CA . THR A 1 83 ? 17.574 -0.452 13.770 1.00 62.84 83 THR A CA 1
ATOM 694 C C . THR A 1 83 ? 17.824 -0.410 12.262 1.00 62.84 83 THR A C 1
ATOM 696 O O . THR A 1 83 ? 16.895 -0.194 11.481 1.00 62.84 83 THR A O 1
ATOM 699 N N . ARG A 1 84 ? 19.047 -0.710 11.805 1.00 61.81 84 ARG A N 1
ATOM 700 C CA . ARG A 1 84 ? 19.378 -0.788 10.371 1.00 61.81 84 ARG A CA 1
ATOM 701 C C . ARG A 1 84 ? 18.618 -1.912 9.659 1.00 61.81 84 ARG A C 1
ATOM 703 O O . ARG A 1 84 ? 18.124 -1.709 8.548 1.00 61.81 84 ARG A O 1
ATOM 710 N N . ALA A 1 85 ? 18.492 -3.080 10.289 1.00 60.12 85 ALA A N 1
ATOM 711 C CA . ALA A 1 85 ? 17.722 -4.208 9.769 1.00 60.12 85 ALA A CA 1
ATOM 712 C C . ALA A 1 85 ? 16.221 -3.887 9.702 1.00 60.12 85 ALA A C 1
ATOM 714 O O . ALA A 1 85 ? 15.597 -4.125 8.667 1.00 60.12 85 ALA A O 1
ATOM 715 N N . ARG A 1 86 ? 15.661 -3.267 10.751 1.00 63.88 86 ARG A N 1
ATOM 716 C CA . ARG A 1 86 ? 14.279 -2.757 10.779 1.00 63.88 86 ARG A CA 1
ATOM 717 C C . ARG A 1 86 ? 14.036 -1.739 9.664 1.00 63.88 86 ARG A C 1
ATOM 719 O O . ARG A 1 86 ? 13.085 -1.896 8.905 1.00 63.88 86 ARG A O 1
ATOM 726 N N . LYS A 1 87 ? 14.943 -0.775 9.473 1.00 65.31 87 LYS A N 1
ATOM 727 C CA . LYS A 1 87 ? 14.880 0.212 8.379 1.00 65.31 87 LYS A CA 1
ATOM 728 C C . LYS A 1 87 ? 14.933 -0.451 6.998 1.00 65.31 87 LYS A C 1
ATOM 730 O O . LYS A 1 87 ? 14.186 -0.075 6.100 1.00 65.31 87 LYS A O 1
ATOM 735 N N . SER A 1 88 ? 15.775 -1.472 6.823 1.00 67.00 88 SER A N 1
ATOM 736 C CA . SER A 1 88 ? 15.849 -2.248 5.577 1.00 67.00 88 SER A CA 1
ATOM 737 C C . SER A 1 88 ? 14.565 -3.044 5.304 1.00 67.00 88 SER A C 1
ATOM 739 O O . SER A 1 88 ? 14.070 -3.027 4.177 1.00 67.00 88 SER A O 1
ATOM 741 N N . ASN A 1 89 ? 14.004 -3.701 6.324 1.00 67.44 89 ASN A N 1
ATOM 742 C CA . ASN A 1 89 ? 12.721 -4.407 6.242 1.00 67.44 89 ASN A CA 1
ATOM 743 C C . ASN A 1 89 ? 11.577 -3.453 5.886 1.00 67.44 89 ASN A C 1
ATOM 745 O O . ASN A 1 89 ? 10.800 -3.749 4.980 1.00 67.44 89 ASN A O 1
ATOM 749 N N . LEU A 1 90 ? 11.515 -2.294 6.544 1.00 69.50 90 LEU A N 1
ATOM 750 C CA . LEU A 1 90 ? 10.524 -1.264 6.263 1.00 69.50 90 LEU A CA 1
ATOM 751 C C . LEU A 1 90 ? 10.629 -0.773 4.819 1.00 69.50 90 LEU A C 1
ATOM 753 O O . LEU A 1 90 ? 9.631 -0.757 4.112 1.00 69.50 90 LEU A O 1
ATOM 757 N N . ASN A 1 91 ? 11.830 -0.433 4.346 1.00 69.94 91 ASN A N 1
ATOM 758 C CA . ASN A 1 91 ? 12.017 0.023 2.968 1.00 69.94 91 ASN A CA 1
ATOM 759 C C . ASN A 1 91 ? 11.593 -1.039 1.943 1.00 69.94 91 ASN A C 1
ATOM 761 O O . ASN A 1 91 ? 10.995 -0.699 0.926 1.00 69.94 91 ASN A O 1
ATOM 765 N N . ARG A 1 92 ? 11.839 -2.328 2.219 1.00 72.94 92 ARG A N 1
ATOM 766 C CA . ARG A 1 92 ? 11.313 -3.420 1.383 1.00 72.94 92 ARG A CA 1
ATOM 767 C C . ARG A 1 92 ? 9.787 -3.461 1.387 1.00 72.94 92 ARG A C 1
ATOM 769 O O . ARG A 1 92 ? 9.193 -3.580 0.321 1.00 72.94 92 ARG A O 1
ATOM 776 N N . ALA A 1 93 ? 9.161 -3.350 2.559 1.00 73.44 93 ALA A N 1
ATOM 777 C CA . ALA A 1 93 ? 7.705 -3.332 2.679 1.00 73.44 93 ALA A CA 1
ATOM 778 C C . ALA A 1 93 ? 7.093 -2.138 1.929 1.00 73.44 93 ALA A C 1
ATOM 780 O O . ALA A 1 93 ? 6.154 -2.330 1.164 1.00 73.44 93 ALA A O 1
ATOM 781 N N . LYS A 1 94 ? 7.677 -0.941 2.073 1.00 74.88 94 LYS A N 1
ATOM 782 C CA . LYS A 1 94 ? 7.274 0.270 1.347 1.00 74.88 94 LYS A CA 1
ATOM 783 C C . LYS A 1 94 ? 7.334 0.077 -0.161 1.00 74.88 94 LYS A C 1
ATOM 785 O O . LYS A 1 94 ? 6.339 0.308 -0.832 1.00 74.88 94 LYS A O 1
ATOM 790 N N . ASN A 1 95 ? 8.468 -0.393 -0.679 1.00 75.75 95 ASN A N 1
ATOM 791 C CA . ASN A 1 95 ? 8.629 -0.616 -2.116 1.00 75.75 95 ASN A CA 1
ATOM 792 C C . ASN A 1 95 ? 7.618 -1.643 -2.635 1.00 75.75 95 ASN A C 1
ATOM 794 O O . ASN A 1 95 ? 6.959 -1.394 -3.636 1.00 75.75 95 ASN A O 1
ATOM 798 N N . ASN A 1 96 ? 7.421 -2.748 -1.911 1.00 82.00 96 ASN A N 1
ATOM 799 C CA . ASN A 1 96 ? 6.435 -3.758 -2.289 1.00 82.00 96 ASN A CA 1
ATOM 800 C C . ASN A 1 96 ? 5.000 -3.201 -2.280 1.00 82.00 96 ASN A C 1
ATOM 802 O O . ASN A 1 96 ? 4.213 -3.547 -3.152 1.00 82.00 96 ASN A O 1
ATOM 806 N N . ILE A 1 97 ? 4.650 -2.336 -1.322 1.00 82.88 97 ILE A N 1
ATOM 807 C CA . ILE A 1 97 ? 3.347 -1.658 -1.306 1.00 82.88 97 ILE A CA 1
ATOM 808 C C . ILE A 1 97 ? 3.214 -0.710 -2.499 1.00 82.88 97 ILE A C 1
ATOM 810 O O . ILE A 1 97 ? 2.193 -0.754 -3.173 1.00 82.88 97 ILE A O 1
ATOM 814 N N . ILE A 1 98 ? 4.233 0.097 -2.799 1.00 80.00 98 ILE A N 1
ATOM 815 C CA . ILE A 1 98 ? 4.228 1.011 -3.951 1.00 80.00 98 ILE A CA 1
ATOM 816 C C . ILE A 1 98 ? 4.022 0.231 -5.257 1.00 80.00 98 ILE A C 1
ATOM 818 O O . ILE A 1 98 ? 3.163 0.594 -6.054 1.00 80.00 98 ILE A O 1
ATOM 822 N N . GLU A 1 99 ? 4.752 -0.870 -5.443 1.00 83.25 99 GLU A N 1
ATOM 823 C CA . GLU A 1 99 ? 4.639 -1.746 -6.617 1.00 83.25 99 GLU A CA 1
ATOM 824 C C . GLU A 1 99 ? 3.232 -2.345 -6.749 1.00 83.25 99 GLU A C 1
ATOM 826 O O . GLU A 1 99 ? 2.636 -2.313 -7.824 1.00 83.25 99 GLU A O 1
ATOM 831 N N . ILE A 1 100 ? 2.673 -2.853 -5.646 1.00 89.00 100 ILE A N 1
ATOM 832 C CA . ILE A 1 100 ? 1.301 -3.372 -5.608 1.00 89.00 100 ILE A CA 1
ATOM 833 C C . ILE A 1 100 ? 0.301 -2.265 -5.944 1.00 89.00 100 ILE A C 1
ATOM 835 O O . ILE A 1 100 ? -0.641 -2.509 -6.695 1.00 89.00 100 ILE A O 1
ATOM 839 N N . ILE A 1 101 ? 0.493 -1.060 -5.404 1.00 87.38 101 ILE A N 1
ATOM 840 C CA . ILE A 1 101 ? -0.417 0.059 -5.633 1.00 87.38 101 ILE A CA 1
ATOM 841 C C . ILE A 1 101 ? -0.435 0.426 -7.115 1.00 87.38 101 ILE A C 1
ATOM 843 O O . ILE A 1 101 ? -1.504 0.452 -7.719 1.00 87.38 101 ILE A O 1
ATOM 847 N N . ARG A 1 102 ? 0.744 0.638 -7.708 1.00 84.00 102 ARG A N 1
ATOM 848 C CA . ARG A 1 102 ? 0.886 0.999 -9.125 1.00 84.00 102 ARG A CA 1
ATOM 849 C C . ARG A 1 102 ? 0.296 -0.054 -10.059 1.00 84.00 102 ARG A C 1
ATOM 851 O O . ARG A 1 102 ? -0.284 0.304 -11.072 1.00 84.00 102 ARG A O 1
ATOM 858 N N . ASN A 1 103 ? 0.401 -1.335 -9.706 1.00 91.69 103 ASN A N 1
ATOM 859 C CA . ASN A 1 103 ? -0.109 -2.411 -10.553 1.00 91.69 103 ASN A CA 1
ATOM 860 C C . ASN A 1 103 ? -1.626 -2.631 -10.453 1.00 91.69 103 ASN A C 1
ATOM 862 O O . ASN A 1 103 ? -2.202 -3.242 -11.341 1.00 91.69 103 ASN A O 1
ATOM 866 N N . ASN A 1 104 ? -2.271 -2.222 -9.356 1.00 93.06 104 ASN A N 1
ATOM 867 C CA . ASN A 1 104 ? -3.661 -2.611 -9.076 1.00 93.06 104 ASN A CA 1
ATOM 868 C C . ASN A 1 104 ? -4.647 -1.450 -8.989 1.00 93.06 104 ASN A C 1
ATOM 870 O O . ASN A 1 104 ? -5.851 -1.703 -9.020 1.00 93.06 104 ASN A O 1
ATOM 874 N N . PHE A 1 105 ? -4.162 -0.220 -8.830 1.00 91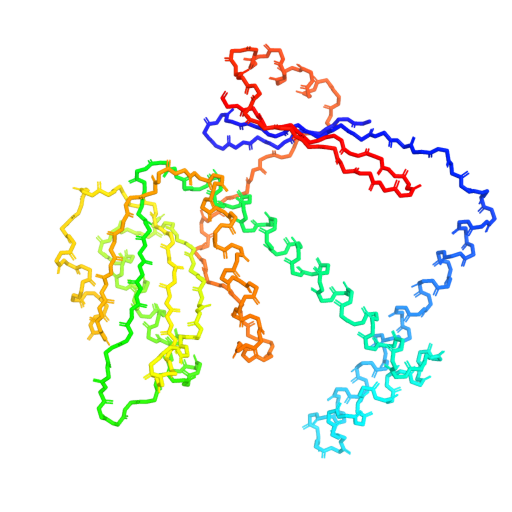.38 105 PHE A N 1
ATOM 875 C CA . PHE A 1 105 ? -4.997 0.963 -8.676 1.00 91.38 105 PHE A CA 1
ATOM 876 C C . PHE A 1 105 ? -4.570 2.030 -9.672 1.00 91.38 105 PHE A C 1
ATOM 878 O O . PHE A 1 105 ? -3.394 2.183 -9.997 1.00 91.38 105 PHE A O 1
ATOM 885 N N . THR A 1 106 ? -5.546 2.792 -10.135 1.00 90.69 106 THR A N 1
ATOM 886 C CA . THR A 1 106 ? -5.405 3.765 -11.215 1.00 90.69 106 THR A CA 1
ATOM 887 C C . THR A 1 106 ? -6.012 5.104 -10.815 1.00 90.69 106 THR A C 1
ATOM 889 O O . THR A 1 106 ? -6.743 5.217 -9.828 1.00 90.69 106 THR A O 1
ATOM 892 N N . VAL A 1 107 ? -5.713 6.148 -11.588 1.00 88.38 107 VAL A N 1
ATOM 893 C CA . VAL A 1 107 ? -6.364 7.450 -11.414 1.00 88.38 107 VAL A CA 1
ATOM 894 C C . VAL A 1 107 ? -7.887 7.287 -11.516 1.00 88.38 107 VAL A C 1
ATOM 896 O O . VAL A 1 107 ? -8.414 6.504 -12.315 1.00 88.38 107 VAL A O 1
ATOM 899 N N . GLY A 1 108 ? -8.600 7.991 -10.641 1.00 90.19 108 GLY A N 1
ATOM 900 C CA . GLY A 1 108 ? -10.050 7.905 -10.508 1.00 90.19 108 GLY A CA 1
ATOM 901 C C . GLY A 1 108 ? -10.551 6.753 -9.636 1.00 90.19 108 GLY A C 1
ATOM 902 O O . GLY A 1 108 ? -11.738 6.746 -9.331 1.00 90.19 108 GLY A O 1
ATOM 903 N N . ASP A 1 109 ? -9.705 5.815 -9.193 1.00 93.56 109 ASP A N 1
ATOM 904 C CA . ASP A 1 109 ? -10.073 4.893 -8.105 1.00 93.56 109 ASP A CA 1
ATOM 905 C C . ASP A 1 109 ? -10.220 5.658 -6.774 1.00 93.56 109 ASP A C 1
ATOM 907 O O . ASP A 1 109 ? -9.956 6.861 -6.702 1.00 93.56 109 ASP A O 1
ATOM 911 N N . SER A 1 110 ? -10.671 4.992 -5.710 1.00 93.06 110 SER A N 1
ATOM 912 C CA . SER A 1 110 ? -11.070 5.664 -4.468 1.00 93.06 110 SER A CA 1
ATOM 913 C C . SER A 1 110 ? -10.042 5.505 -3.348 1.00 93.06 110 SER A C 1
ATOM 915 O O . SER A 1 110 ? -9.638 4.391 -3.009 1.00 93.06 110 SER A O 1
ATOM 917 N N . PHE A 1 111 ? -9.681 6.626 -2.724 1.00 92.38 111 PHE A N 1
ATOM 918 C CA . PHE A 1 111 ? -9.014 6.698 -1.426 1.00 92.38 111 PHE A CA 1
ATOM 919 C C . PHE A 1 111 ? -10.069 6.894 -0.337 1.00 92.38 111 PHE A C 1
ATOM 921 O O . PHE A 1 111 ? -10.802 7.883 -0.351 1.00 92.38 111 PHE A O 1
ATOM 928 N N . VAL A 1 112 ? -10.159 5.954 0.595 1.00 93.06 112 VAL A N 1
ATOM 929 C CA . VAL A 1 112 ? -11.158 5.919 1.661 1.00 93.06 112 VAL A CA 1
ATOM 930 C C . VAL A 1 112 ? -10.455 6.028 3.007 1.00 93.06 112 VAL A C 1
ATOM 932 O O . VAL A 1 112 ? -9.554 5.246 3.300 1.00 93.06 112 VAL A O 1
ATOM 935 N N . THR A 1 113 ? -10.900 6.959 3.843 1.00 92.56 113 THR A N 1
ATOM 936 C CA . THR A 1 113 ? -10.475 7.056 5.242 1.00 92.56 113 THR A CA 1
ATOM 937 C C . THR A 1 113 ? -11.631 6.649 6.138 1.00 92.56 113 THR A C 1
ATOM 939 O O . THR A 1 113 ? -12.724 7.212 6.026 1.00 92.56 113 THR A O 1
ATOM 942 N N . LEU A 1 114 ? -11.389 5.679 7.021 1.00 94.56 114 LEU A N 1
ATOM 943 C CA . LEU A 1 114 ? -12.322 5.298 8.078 1.00 94.56 114 LEU A CA 1
ATOM 944 C C . LEU A 1 114 ? -11.846 5.853 9.415 1.00 94.56 114 LEU A C 1
ATOM 946 O O . LEU A 1 114 ? -10.688 5.674 9.797 1.00 94.56 114 LEU A O 1
ATOM 950 N N . THR A 1 115 ? -12.783 6.450 10.135 1.00 92.38 115 THR A N 1
ATOM 951 C CA . THR A 1 115 ? -12.585 7.013 11.468 1.00 92.38 115 THR A CA 1
ATOM 952 C C . THR A 1 115 ? -13.623 6.424 12.405 1.00 92.38 115 THR A C 1
ATOM 954 O O . THR A 1 115 ? -14.805 6.344 12.049 1.00 92.38 115 THR A O 1
ATOM 957 N N . PHE A 1 116 ? -13.212 6.009 13.601 1.00 91.62 116 PHE A N 1
ATOM 958 C CA . PHE A 1 116 ? -14.160 5.666 14.657 1.00 91.62 116 PHE A CA 1
ATOM 959 C C . PHE A 1 116 ? -14.795 6.934 15.227 1.00 91.62 116 PHE A C 1
ATOM 961 O O . PHE A 1 116 ? -14.159 7.980 15.342 1.00 91.62 116 PHE A O 1
ATOM 968 N N . ARG A 1 117 ? -16.076 6.848 15.577 1.00 89.81 117 ARG A N 1
ATOM 969 C CA . ARG A 1 117 ? -16.739 7.872 16.386 1.00 89.81 117 ARG A CA 1
ATOM 970 C C . ARG A 1 117 ? -16.563 7.513 17.855 1.00 89.81 117 ARG A C 1
ATOM 972 O O . ARG A 1 117 ? -16.710 6.348 18.225 1.00 89.81 117 ARG A O 1
ATOM 979 N N . ASP A 1 118 ? -16.336 8.523 18.684 1.00 83.81 118 ASP A N 1
ATOM 980 C CA . ASP A 1 118 ? -16.289 8.341 20.133 1.00 83.81 118 ASP A CA 1
ATOM 981 C C . ASP A 1 118 ? -17.615 7.757 20.619 1.00 83.81 118 ASP A C 1
ATOM 983 O O . ASP A 1 118 ? -18.699 8.246 20.281 1.00 83.81 118 ASP A O 1
ATOM 987 N N . LYS A 1 119 ? -17.528 6.670 21.379 1.00 79.38 119 LYS A N 1
ATOM 988 C CA . LYS A 1 119 ? -18.689 5.983 21.925 1.00 79.38 119 LYS A CA 1
ATOM 989 C C . LYS A 1 119 ? -18.329 5.442 23.296 1.00 79.38 119 LYS A C 1
ATOM 991 O O . LYS A 1 119 ? -17.336 4.739 23.444 1.00 79.38 119 LYS A O 1
ATOM 996 N N . GLU A 1 120 ? -19.160 5.760 24.278 1.00 74.25 120 GLU A N 1
ATOM 997 C CA . GLU A 1 120 ? -18.993 5.266 25.639 1.00 74.25 120 GLU A CA 1
ATOM 998 C C . GLU A 1 120 ? -18.968 3.728 25.670 1.00 74.25 120 GLU A C 1
ATOM 1000 O O . GLU A 1 120 ? -19.739 3.063 24.969 1.00 74.25 120 GLU A O 1
ATOM 1005 N N . GLY A 1 121 ? -18.044 3.172 26.457 1.00 75.75 121 GLY A N 1
ATOM 1006 C CA . GLY A 1 121 ? -17.850 1.728 26.598 1.00 75.75 121 GLY A CA 1
ATOM 1007 C C . GLY A 1 121 ? -17.088 1.049 25.454 1.00 75.75 121 GLY A C 1
ATOM 1008 O O . GLY A 1 121 ? -17.004 -0.176 25.450 1.00 75.75 121 GLY A O 1
ATOM 1009 N N . PHE A 1 122 ? -16.539 1.801 24.495 1.00 78.00 122 PHE A N 1
ATOM 1010 C CA . PHE A 1 122 ? -15.688 1.259 23.434 1.00 78.00 122 PHE A CA 1
ATOM 1011 C C . PHE A 1 122 ? -14.273 1.828 23.517 1.00 78.00 122 PHE A C 1
ATOM 1013 O O . PHE A 1 122 ? -14.082 3.042 23.535 1.00 78.00 122 PHE A O 1
ATOM 1020 N N . ASP A 1 123 ? -13.289 0.931 23.523 1.00 83.00 123 ASP A N 1
ATOM 1021 C CA . ASP A 1 123 ? -11.873 1.272 23.447 1.00 83.00 123 ASP A CA 1
ATOM 1022 C C . ASP A 1 123 ? -11.372 1.086 22.010 1.00 83.00 123 ASP A C 1
ATOM 1024 O O . ASP A 1 123 ? -11.126 -0.030 21.549 1.00 83.00 123 ASP A O 1
ATOM 1028 N N . TRP A 1 124 ? -11.225 2.199 21.291 1.00 87.31 124 TRP A N 1
ATOM 1029 C CA . TRP A 1 124 ? -10.721 2.204 19.917 1.00 87.31 124 TRP A CA 1
ATOM 1030 C C . TRP A 1 124 ? -9.185 2.172 19.824 1.00 87.31 124 TRP A C 1
ATOM 1032 O O . TRP A 1 124 ? -8.646 2.296 18.719 1.00 87.31 124 TRP A O 1
ATOM 1042 N N . THR A 1 125 ? -8.479 1.970 20.946 1.00 86.94 125 THR A N 1
ATOM 1043 C CA . THR A 1 125 ? -7.041 1.652 20.976 1.00 86.94 125 THR A CA 1
ATOM 1044 C C . THR A 1 125 ? -6.771 0.150 20.897 1.00 86.94 125 THR A C 1
ATOM 1046 O O . THR A 1 125 ? -5.701 -0.242 20.414 1.00 86.94 125 THR A O 1
ATOM 1049 N N . ASP A 1 126 ? -7.731 -0.700 21.291 1.00 90.12 126 ASP A N 1
ATOM 1050 C CA . ASP A 1 126 ? -7.547 -2.151 21.274 1.00 90.12 126 ASP A CA 1
ATOM 1051 C C . ASP A 1 126 ? -7.415 -2.678 19.840 1.00 90.12 126 ASP A C 1
ATOM 1053 O O . ASP A 1 126 ? -8.367 -2.744 19.055 1.00 90.12 126 ASP A O 1
ATOM 1057 N N . TRP A 1 127 ? -6.199 -3.100 19.502 1.00 89.69 127 TRP A N 1
ATOM 1058 C CA . TRP A 1 127 ? -5.850 -3.569 18.167 1.00 89.69 127 TRP A CA 1
ATOM 1059 C C . TRP A 1 127 ? -6.725 -4.740 17.707 1.00 89.69 127 TRP A C 1
ATOM 1061 O O . TRP A 1 127 ? -7.124 -4.793 16.543 1.00 89.69 127 TRP A O 1
ATOM 1071 N N . ALA A 1 128 ? -7.010 -5.700 18.593 1.00 91.81 128 ALA A N 1
ATOM 1072 C CA . ALA A 1 128 ? -7.745 -6.905 18.220 1.00 91.81 128 ALA A CA 1
ATOM 1073 C C . ALA A 1 128 ? -9.196 -6.579 17.838 1.00 91.81 128 ALA A C 1
ATOM 1075 O O . ALA A 1 128 ? -9.657 -7.002 16.773 1.00 91.81 128 ALA A O 1
ATOM 1076 N N . THR A 1 129 ? -9.876 -5.778 18.659 1.00 92.44 129 THR A N 1
ATOM 1077 C CA . THR A 1 129 ? -11.237 -5.292 18.410 1.00 92.44 129 THR A CA 1
ATOM 1078 C C . THR A 1 129 ? -11.292 -4.462 17.134 1.00 92.44 129 THR A C 1
ATOM 1080 O O . THR A 1 129 ? -12.101 -4.734 16.243 1.00 92.44 129 THR A O 1
ATOM 1083 N N . CYS A 1 130 ? -10.378 -3.505 16.980 1.00 93.88 130 CYS A N 1
ATOM 1084 C CA . CYS A 1 130 ? -10.327 -2.629 15.816 1.00 93.88 130 CYS A CA 1
ATOM 1085 C C . CYS A 1 130 ? -10.107 -3.411 14.505 1.00 93.88 130 CYS A C 1
ATOM 1087 O O . CYS A 1 130 ? -10.817 -3.177 13.521 1.00 93.88 130 CYS A O 1
ATOM 1089 N N . VAL A 1 131 ? -9.198 -4.393 14.491 1.00 94.38 131 VAL A N 1
ATOM 1090 C CA . VAL A 1 131 ? -8.958 -5.255 13.318 1.00 94.38 131 VAL A CA 1
ATOM 1091 C C . VAL A 1 131 ? -10.143 -6.179 13.030 1.00 94.38 131 VAL A C 1
ATOM 1093 O O . VAL A 1 131 ? -10.451 -6.429 11.863 1.00 94.38 131 VAL A O 1
ATOM 1096 N N . TYR A 1 132 ? -10.829 -6.675 14.059 1.00 95.25 132 TYR A N 1
ATOM 1097 C CA . TYR A 1 132 ? -12.038 -7.479 13.886 1.00 95.25 132 TYR A CA 1
ATOM 1098 C C . TYR A 1 132 ? -13.160 -6.682 13.201 1.00 95.25 132 TYR A C 1
ATOM 1100 O O . TYR A 1 132 ? -13.805 -7.176 12.270 1.00 95.25 132 TYR A O 1
ATOM 1108 N N . GLU A 1 133 ? -13.362 -5.426 13.597 1.00 95.31 133 GLU A N 1
ATOM 1109 C CA . GLU A 1 133 ? -14.335 -4.539 12.955 1.00 95.31 133 GLU A CA 1
ATOM 1110 C C . GLU A 1 133 ? -13.952 -4.188 11.510 1.00 95.31 133 GLU A C 1
ATOM 1112 O O . GLU A 1 133 ? -14.810 -4.195 10.617 1.00 95.31 133 GLU A O 1
ATOM 1117 N N . LEU A 1 134 ? -12.660 -3.968 11.254 1.00 96.31 134 LEU A N 1
ATOM 1118 C CA . LEU A 1 134 ? -12.128 -3.750 9.909 1.00 96.31 134 LEU A CA 1
ATOM 1119 C C . LEU A 1 134 ? -12.362 -4.964 8.990 1.00 96.31 134 LEU A C 1
ATOM 1121 O O . LEU A 1 134 ? -12.762 -4.810 7.834 1.00 96.31 134 LEU A O 1
ATOM 1125 N N . ASP A 1 135 ? -12.158 -6.185 9.485 1.00 96.50 135 ASP A N 1
ATOM 1126 C CA . ASP A 1 135 ? -12.423 -7.404 8.713 1.00 96.50 135 ASP A CA 1
ATOM 1127 C C . ASP A 1 135 ? -13.911 -7.526 8.343 1.00 96.50 135 ASP A C 1
ATOM 1129 O O . ASP A 1 135 ? -14.256 -7.817 7.191 1.00 96.50 135 ASP A O 1
ATOM 1133 N N . LYS A 1 136 ? -14.816 -7.220 9.283 1.00 96.88 136 LYS A N 1
ATOM 1134 C CA . LYS A 1 136 ? -16.256 -7.180 8.995 1.00 96.88 136 LYS A CA 1
ATOM 1135 C C . LYS A 1 136 ? -16.606 -6.115 7.953 1.00 96.88 136 LYS A C 1
ATOM 1137 O O . LYS A 1 136 ? -17.448 -6.378 7.093 1.00 96.88 136 LYS A O 1
ATOM 1142 N N . TYR A 1 137 ? -15.955 -4.952 7.983 1.00 96.38 137 TYR A N 1
ATOM 1143 C CA . TYR A 1 137 ? -16.128 -3.918 6.962 1.00 96.38 137 TYR A CA 1
ATOM 1144 C C . TYR A 1 137 ? -15.774 -4.427 5.561 1.00 96.38 137 TYR A C 1
ATOM 1146 O O . TYR A 1 137 ? -16.604 -4.339 4.654 1.00 96.38 137 TYR A O 1
ATOM 1154 N N . PHE A 1 138 ? -14.604 -5.049 5.384 1.00 96.50 138 PHE A N 1
ATOM 1155 C CA . PHE A 1 138 ? -14.215 -5.597 4.080 1.00 96.50 138 PHE A CA 1
ATOM 1156 C C . PHE A 1 138 ? -15.125 -6.735 3.614 1.00 96.50 138 PHE A C 1
ATOM 1158 O O . PHE A 1 138 ? -15.421 -6.830 2.422 1.00 96.50 138 PHE A O 1
ATOM 1165 N N . LYS A 1 139 ? -15.624 -7.573 4.532 1.00 96.06 139 LYS A N 1
ATOM 1166 C CA . LYS A 1 139 ? -16.634 -8.596 4.211 1.00 96.06 139 LYS A CA 1
ATOM 1167 C C . LYS A 1 139 ? -17.923 -7.969 3.675 1.00 96.06 139 LYS A C 1
ATOM 1169 O O . LYS A 1 139 ? -18.421 -8.419 2.645 1.00 96.06 139 LYS A O 1
ATOM 1174 N N . ARG A 1 140 ? -18.435 -6.918 4.328 1.00 95.69 140 ARG A N 1
ATOM 1175 C CA . ARG A 1 140 ? -19.636 -6.192 3.878 1.00 95.69 140 ARG A CA 1
ATOM 1176 C C . ARG A 1 140 ? -19.412 -5.491 2.537 1.00 95.69 140 ARG A C 1
ATOM 1178 O O . ARG A 1 140 ? -20.255 -5.613 1.652 1.00 95.69 140 ARG A O 1
ATOM 1185 N N . LEU A 1 141 ? -18.262 -4.839 2.345 1.00 94.06 141 LEU A N 1
ATOM 1186 C CA . LEU A 1 141 ? -17.896 -4.241 1.057 1.00 94.06 141 LEU A CA 1
ATOM 1187 C C . LEU A 1 141 ? -17.871 -5.277 -0.069 1.00 94.06 141 LEU A C 1
ATOM 1189 O O . LEU A 1 141 ? -18.471 -5.050 -1.113 1.00 94.06 141 LEU A O 1
ATOM 1193 N N . LYS A 1 142 ? -17.219 -6.424 0.144 1.00 95.12 142 LYS A N 1
ATOM 1194 C CA . LYS A 1 142 ? -17.140 -7.494 -0.863 1.00 95.12 142 LYS A CA 1
ATOM 1195 C C . LYS A 1 142 ? -18.481 -8.144 -1.162 1.00 95.12 142 LYS A C 1
ATOM 1197 O O . LYS A 1 142 ? -18.710 -8.581 -2.284 1.00 95.12 142 LYS A O 1
ATOM 1202 N N . HIS A 1 143 ? -19.362 -8.224 -0.169 1.00 94.94 143 HIS A N 1
ATOM 1203 C CA . HIS A 1 143 ? -20.725 -8.687 -0.391 1.00 94.94 143 HIS A CA 1
ATOM 1204 C C . HIS A 1 143 ? -21.495 -7.737 -1.317 1.00 94.94 143 HIS A C 1
ATOM 1206 O O . HIS A 1 143 ? -22.218 -8.206 -2.188 1.00 94.94 143 HIS A O 1
ATOM 1212 N N . LYS A 1 144 ? -21.299 -6.421 -1.163 1.00 93.12 144 LYS A N 1
ATOM 1213 C CA . LYS A 1 144 ? -21.989 -5.407 -1.965 1.00 93.12 144 LYS A CA 1
ATOM 1214 C C . LYS A 1 144 ? -21.392 -5.207 -3.362 1.00 93.12 144 LYS A C 1
ATOM 1216 O O . LYS A 1 144 ? -22.139 -5.140 -4.328 1.00 93.12 144 LYS A O 1
ATOM 1221 N N . TYR A 1 145 ? -20.071 -5.082 -3.459 1.00 92.88 145 TYR A N 1
ATOM 1222 C CA . TYR A 1 145 ? -19.383 -4.640 -4.680 1.00 92.88 145 TYR A CA 1
ATOM 1223 C C . TYR A 1 145 ? -18.676 -5.760 -5.450 1.00 92.88 145 TYR A C 1
ATOM 1225 O O . TYR A 1 145 ? -18.096 -5.493 -6.494 1.00 92.88 145 TYR A O 1
ATOM 1233 N N . GLY A 1 146 ? -18.710 -7.000 -4.956 1.00 94.44 146 GLY A N 1
ATOM 1234 C CA . GLY A 1 146 ? -18.089 -8.146 -5.619 1.00 94.44 146 GLY A CA 1
ATOM 1235 C C . GLY A 1 146 ? -16.862 -8.694 -4.889 1.00 94.44 146 GLY A C 1
ATOM 1236 O O . GLY A 1 146 ? -16.183 -8.025 -4.103 1.00 94.44 146 GLY A O 1
ATOM 1237 N N . ARG A 1 147 ? -16.577 -9.981 -5.120 1.00 93.31 147 ARG A N 1
ATOM 1238 C CA . ARG A 1 147 ? -15.482 -10.701 -4.436 1.00 93.31 147 ARG A CA 1
ATOM 1239 C C . ARG A 1 147 ? -14.097 -10.335 -4.977 1.00 93.31 147 ARG A C 1
ATOM 1241 O O . ARG A 1 147 ? -13.107 -10.508 -4.255 1.00 93.31 147 ARG A O 1
ATOM 1248 N N . ASP A 1 148 ? -14.061 -9.845 -6.210 1.00 95.12 148 ASP A N 1
ATOM 1249 C CA . ASP A 1 148 ? -12.918 -9.338 -6.967 1.00 95.12 148 ASP A CA 1
ATOM 1250 C C . ASP A 1 148 ? -12.514 -7.907 -6.576 1.00 95.12 148 ASP A C 1
ATOM 1252 O O . ASP A 1 148 ? -11.463 -7.439 -7.011 1.00 95.12 148 ASP A O 1
ATOM 1256 N N . LEU A 1 149 ? -13.265 -7.250 -5.684 1.00 96.12 149 LEU A N 1
ATOM 1257 C CA . LEU A 1 149 ? -12.880 -5.973 -5.090 1.00 96.12 149 LEU A CA 1
ATOM 1258 C C . LEU A 1 149 ? -11.451 -6.041 -4.520 1.00 96.12 149 LEU A C 1
ATOM 1260 O O . LEU A 1 149 ? -11.165 -6.807 -3.582 1.00 96.12 149 LEU A O 1
ATOM 1264 N N . LYS A 1 150 ? -10.572 -5.215 -5.090 1.00 97.19 150 LYS A N 1
ATOM 1265 C CA . LYS A 1 150 ? -9.183 -5.033 -4.681 1.00 97.19 150 LYS A CA 1
ATOM 1266 C C . LYS A 1 150 ? -9.101 -3.897 -3.666 1.00 97.19 150 LYS A C 1
ATOM 1268 O O . LYS A 1 150 ? -9.673 -2.828 -3.874 1.00 97.19 150 LYS A O 1
ATOM 1273 N N . TYR A 1 151 ? -8.370 -4.115 -2.578 1.00 96.25 151 TYR A N 1
ATOM 1274 C CA . TYR A 1 151 ? -8.079 -3.071 -1.604 1.00 96.25 151 TYR A CA 1
ATOM 1275 C C . TYR A 1 151 ? -6.716 -3.248 -0.939 1.00 96.25 151 TYR A C 1
ATOM 1277 O O . TYR A 1 151 ? -6.236 -4.370 -0.764 1.00 96.25 151 TYR A O 1
ATOM 1285 N N . ILE A 1 152 ? -6.132 -2.136 -0.498 1.00 94.69 152 ILE A N 1
ATOM 1286 C CA . ILE A 1 152 ? -5.025 -2.105 0.463 1.00 94.69 152 ILE A CA 1
ATOM 1287 C C . ILE A 1 152 ? -5.363 -1.106 1.563 1.00 94.69 152 ILE A C 1
ATOM 1289 O O . ILE A 1 152 ? -5.922 -0.058 1.279 1.00 94.69 152 ILE A O 1
ATOM 1293 N N . CYS A 1 153 ? -5.061 -1.444 2.809 1.00 94.38 153 CYS A N 1
ATOM 1294 C CA . CYS A 1 153 ? -5.423 -0.688 3.997 1.00 94.38 153 CYS A CA 1
ATOM 1295 C C . CYS A 1 153 ? -4.225 -0.571 4.931 1.00 94.38 153 CYS A C 1
ATOM 1297 O O . CYS A 1 153 ? -3.644 -1.587 5.319 1.00 94.38 153 CYS A O 1
ATOM 1299 N N . ILE A 1 154 ? -3.897 0.653 5.328 1.00 89.94 154 ILE A N 1
ATOM 1300 C CA . ILE A 1 154 ? -2.835 0.959 6.283 1.00 89.94 154 ILE A CA 1
ATOM 1301 C C . ILE A 1 154 ? -3.482 1.563 7.535 1.00 89.94 154 ILE A C 1
ATOM 1303 O O . ILE A 1 154 ? -4.133 2.604 7.426 1.00 89.94 154 ILE A O 1
ATOM 1307 N N . PRO A 1 155 ? -3.362 0.900 8.698 1.00 91.69 155 PRO A N 1
ATOM 1308 C CA . PRO A 1 155 ? -3.792 1.454 9.974 1.00 91.69 155 PRO A CA 1
ATOM 1309 C C . PRO A 1 155 ? -2.871 2.591 10.410 1.00 91.69 155 PRO A C 1
ATOM 1311 O O . PRO A 1 155 ? -1.661 2.503 10.232 1.00 91.69 155 PRO A O 1
ATOM 1314 N N . GLU A 1 156 ? -3.427 3.607 11.049 1.00 87.56 156 GLU A N 1
ATOM 1315 C CA . GLU A 1 156 ? -2.696 4.699 11.691 1.00 87.56 156 GLU A CA 1
ATOM 1316 C C . GLU A 1 156 ? -3.317 4.951 13.065 1.00 87.56 156 GLU A C 1
ATOM 1318 O O . GLU A 1 156 ? -4.537 5.015 13.175 1.00 87.56 156 GLU A O 1
ATOM 1323 N N . LEU A 1 157 ? -2.517 5.085 14.121 1.00 86.38 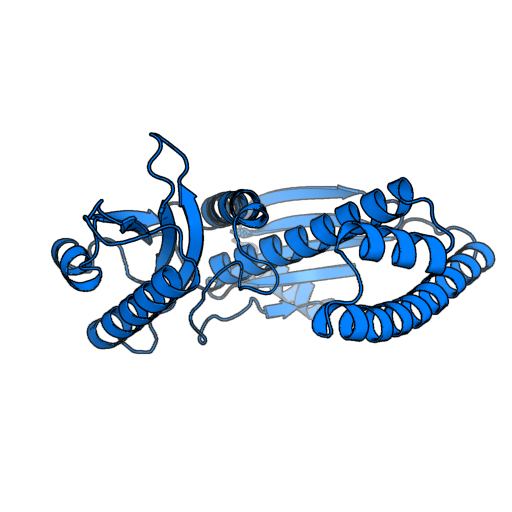157 LEU A N 1
ATOM 1324 C CA . LEU A 1 157 ? -3.050 5.474 15.423 1.00 86.38 157 LEU A CA 1
ATOM 1325 C C . LEU A 1 157 ? -3.157 7.002 15.472 1.00 86.38 157 LEU A C 1
ATOM 1327 O O . LEU A 1 157 ? -2.143 7.684 15.625 1.00 86.38 157 LEU A O 1
ATOM 1331 N N . GLN A 1 158 ? -4.371 7.550 15.362 1.00 83.12 158 GLN A N 1
ATOM 1332 C CA . GLN A 1 158 ? -4.556 8.994 15.452 1.00 83.12 158 GLN A CA 1
ATOM 1333 C C . GLN A 1 158 ? -4.456 9.435 16.916 1.00 83.12 158 GLN A C 1
ATOM 1335 O O . GLN A 1 158 ? -5.337 9.161 17.733 1.00 83.12 158 GLN A O 1
ATOM 1340 N N . LYS A 1 159 ? -3.369 10.146 17.230 1.00 78.56 159 LYS A N 1
ATOM 1341 C CA . LYS A 1 159 ? -3.093 10.710 18.564 1.00 78.56 159 LYS A CA 1
ATOM 1342 C C . LYS A 1 159 ? -3.544 12.166 18.713 1.00 78.56 159 LYS A C 1
ATOM 1344 O O . LYS A 1 159 ? -3.531 12.714 19.814 1.00 78.56 159 LYS A O 1
ATOM 1349 N N . GLU A 1 160 ? -3.933 12.809 17.613 1.00 67.25 160 GLU A N 1
ATOM 1350 C CA . GLU A 1 160 ? -4.399 14.196 17.625 1.00 67.25 160 GLU A CA 1
ATOM 1351 C C . GLU A 1 160 ? -5.644 14.372 18.501 1.00 67.25 160 GLU A C 1
ATOM 1353 O O . GLU A 1 160 ? -6.505 13.494 18.594 1.00 67.25 160 GLU A O 1
ATOM 1358 N N . ASN A 1 161 ? -5.741 15.541 19.139 1.00 61.88 161 ASN A N 1
ATOM 1359 C CA . ASN A 1 161 ? -6.865 15.943 19.990 1.00 61.88 161 ASN A CA 1
ATOM 1360 C C . ASN A 1 161 ? -7.163 14.983 21.160 1.00 61.88 161 ASN A C 1
ATOM 1362 O O . ASN A 1 161 ? -8.272 14.989 21.686 1.00 61.88 161 ASN A O 1
ATOM 1366 N N . GLY A 1 162 ? -6.189 14.157 21.568 1.00 63.38 162 GLY A N 1
ATOM 1367 C CA . GLY A 1 162 ? -6.322 13.232 22.698 1.00 63.38 162 GLY A CA 1
ATOM 1368 C C . GLY A 1 162 ? -7.237 12.030 22.439 1.00 63.38 162 GLY A C 1
ATOM 1369 O O . GLY A 1 162 ? -7.569 11.318 23.381 1.00 63.38 162 GLY A O 1
ATOM 1370 N N . ARG A 1 163 ? -7.645 11.795 21.183 1.00 66.88 163 ARG A N 1
ATOM 1371 C CA . ARG A 1 163 ? -8.620 10.754 20.820 1.00 66.88 163 ARG A CA 1
ATOM 1372 C C . ARG A 1 163 ? -8.075 9.330 20.917 1.00 66.88 163 ARG A C 1
ATOM 1374 O O . ARG A 1 163 ? -8.855 8.433 21.205 1.00 66.88 163 ARG A O 1
ATOM 1381 N N . ASN A 1 164 ? -6.772 9.141 20.661 1.00 82.88 164 ASN A N 1
ATOM 1382 C CA . ASN A 1 164 ? -6.077 7.847 20.629 1.00 82.88 164 ASN A CA 1
ATOM 1383 C C . ASN A 1 164 ? -6.950 6.738 20.014 1.00 82.88 164 ASN A C 1
ATOM 1385 O O . ASN A 1 164 ? -7.426 5.854 20.712 1.00 82.88 164 ASN A O 1
ATOM 1389 N N . ALA A 1 165 ? -7.196 6.794 18.707 1.00 88.19 165 ALA A N 1
ATOM 1390 C CA . ALA A 1 165 ? -8.042 5.810 18.029 1.00 88.19 165 ALA A CA 1
ATOM 1391 C C . ALA A 1 165 ? -7.421 5.351 16.711 1.00 88.19 165 ALA A C 1
ATOM 1393 O O . ALA A 1 165 ? -6.798 6.138 15.994 1.00 88.19 165 ALA A O 1
ATOM 1394 N N . TRP A 1 166 ? -7.601 4.075 16.370 1.00 91.62 166 TRP A N 1
ATOM 1395 C CA . TRP A 1 166 ? -7.145 3.549 15.084 1.00 91.62 166 TRP A CA 1
ATOM 1396 C C . TRP A 1 166 ? -7.942 4.139 13.914 1.00 91.62 166 TRP A C 1
ATOM 1398 O O . TRP A 1 166 ? -9.164 4.061 13.853 1.00 91.62 166 TRP A O 1
ATOM 1408 N N . HIS A 1 167 ? -7.236 4.693 12.941 1.00 91.25 167 HIS A N 1
ATOM 1409 C CA . HIS A 1 167 ? -7.730 5.133 11.644 1.00 91.25 167 HIS A CA 1
ATOM 1410 C C . HIS A 1 167 ? -7.270 4.187 10.548 1.00 91.25 167 HIS A C 1
ATOM 1412 O O . HIS A 1 167 ? -6.243 3.520 10.672 1.00 91.25 167 HIS A O 1
ATOM 1418 N N . TYR A 1 168 ? -8.020 4.148 9.450 1.00 93.75 168 TYR A N 1
ATOM 1419 C CA . TYR A 1 168 ? -7.693 3.288 8.318 1.00 93.75 168 TYR A CA 1
ATOM 1420 C C . TYR A 1 168 ? -7.657 4.079 7.022 1.00 93.75 168 TYR A C 1
ATOM 1422 O O . TYR A 1 168 ? -8.681 4.615 6.598 1.00 93.75 168 TYR A O 1
ATOM 1430 N N . HIS A 1 169 ? -6.496 4.085 6.368 1.00 91.94 169 HIS A N 1
ATOM 1431 C CA . HIS A 1 169 ? -6.308 4.626 5.022 1.00 91.94 169 HIS A CA 1
ATOM 1432 C C . HIS A 1 169 ? -6.366 3.503 4.007 1.00 91.94 169 HIS A C 1
ATOM 1434 O O . HIS A 1 169 ? -5.548 2.584 4.051 1.00 91.94 169 HIS A O 1
ATOM 1440 N N . ILE A 1 170 ? -7.334 3.561 3.100 1.00 93.69 170 ILE A N 1
ATOM 1441 C CA . ILE A 1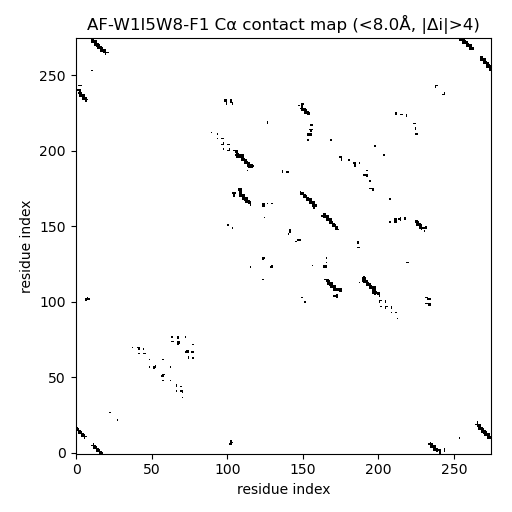 170 ? -7.689 2.444 2.233 1.00 93.69 170 ILE A CA 1
ATOM 1442 C C . ILE A 1 170 ? -7.679 2.897 0.774 1.00 93.69 170 ILE A C 1
ATOM 1444 O O . ILE A 1 170 ? -8.336 3.874 0.429 1.00 93.69 170 ILE A O 1
ATOM 1448 N N . LEU A 1 171 ? -6.995 2.164 -0.105 1.00 93.75 171 LEU A N 1
ATOM 1449 C CA . LEU A 1 171 ? -7.264 2.235 -1.546 1.00 93.75 171 LEU A CA 1
ATOM 1450 C C . LEU A 1 171 ? -8.217 1.133 -1.931 1.00 93.75 171 LEU A C 1
ATOM 1452 O O . LEU A 1 171 ? -8.043 -0.003 -1.491 1.00 93.75 171 LEU A O 1
ATOM 1456 N N . ILE A 1 172 ? -9.179 1.461 -2.782 1.00 94.94 172 ILE A N 1
ATOM 1457 C CA . ILE A 1 172 ? -10.141 0.510 -3.322 1.00 94.94 172 ILE A CA 1
ATOM 1458 C C . ILE A 1 172 ? -10.270 0.757 -4.823 1.00 94.94 172 ILE A C 1
ATOM 1460 O O . ILE A 1 172 ? -10.402 1.906 -5.244 1.00 94.94 172 ILE A O 1
ATOM 1464 N N . ASN A 1 173 ? -10.284 -0.309 -5.628 1.00 95.00 173 ASN A N 1
ATOM 1465 C CA . ASN A 1 173 ? -10.449 -0.236 -7.088 1.00 95.00 173 ASN A CA 1
ATOM 1466 C C . ASN A 1 173 ? -11.904 0.055 -7.523 1.00 95.00 173 ASN A C 1
ATOM 1468 O O . ASN A 1 173 ? -12.408 -0.522 -8.483 1.00 95.00 173 ASN A O 1
ATOM 1472 N N . LEU A 1 174 ? -12.596 0.934 -6.795 1.00 94.19 174 LEU A N 1
ATOM 1473 C CA . LEU A 1 174 ? -13.902 1.464 -7.171 1.00 94.19 174 LEU A CA 1
ATOM 1474 C C . LEU A 1 174 ? -13.727 2.882 -7.686 1.00 94.19 174 LEU A C 1
ATOM 1476 O O . LEU A 1 174 ? -13.130 3.723 -7.006 1.00 94.19 174 LEU A O 1
ATOM 1480 N N . LYS A 1 175 ? -14.287 3.161 -8.864 1.00 93.81 175 LYS A N 1
ATOM 1481 C CA . LYS A 1 175 ? -14.202 4.488 -9.465 1.00 93.81 175 LYS A CA 1
ATOM 1482 C C . LYS A 1 175 ? -14.966 5.499 -8.625 1.00 93.81 175 LYS A C 1
ATOM 1484 O O . LYS A 1 175 ? -16.139 5.299 -8.309 1.00 93.81 175 LYS A O 1
ATOM 1489 N N . TYR A 1 176 ? -14.305 6.585 -8.262 1.00 91.62 176 TYR A N 1
ATOM 1490 C CA . TYR A 1 176 ? -14.924 7.688 -7.551 1.00 91.62 176 TYR A 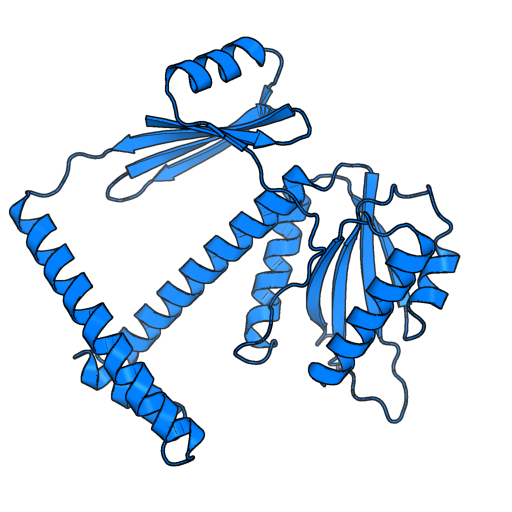CA 1
ATOM 1491 C C . TYR A 1 176 ? -16.133 8.200 -8.348 1.00 91.62 176 TYR A C 1
ATOM 1493 O O . TYR A 1 176 ? -16.026 8.469 -9.543 1.00 91.62 176 TYR A O 1
ATOM 1501 N N . GLY A 1 177 ? -17.294 8.293 -7.696 1.00 87.81 177 GLY A N 1
ATOM 1502 C CA . GLY A 1 177 ? -18.554 8.696 -8.330 1.00 87.81 177 GLY A CA 1
ATOM 1503 C C . GLY A 1 177 ? -19.334 7.566 -9.014 1.00 87.81 177 GLY A C 1
ATOM 1504 O O . GLY A 1 177 ? -20.467 7.793 -9.421 1.00 87.81 177 GLY A O 1
ATOM 1505 N N . SER A 1 178 ? -18.790 6.344 -9.094 1.00 87.44 178 SER A N 1
ATOM 1506 C CA . SER A 1 178 ? -19.527 5.166 -9.598 1.00 87.44 178 SER A CA 1
ATOM 1507 C C . SER A 1 178 ? -20.429 4.497 -8.550 1.00 87.44 178 SER A C 1
ATOM 1509 O O . SER A 1 178 ? -21.100 3.511 -8.843 1.00 87.44 178 SER A O 1
ATOM 1511 N N . PHE A 1 179 ? -20.451 5.024 -7.327 1.00 85.31 179 PHE A N 1
ATOM 1512 C CA . PHE A 1 179 ? -21.246 4.536 -6.205 1.00 85.31 179 PHE A CA 1
ATOM 1513 C C . PHE A 1 179 ? -21.728 5.710 -5.352 1.00 85.31 179 PHE A C 1
ATOM 1515 O O . PHE A 1 179 ? -21.133 6.791 -5.363 1.00 85.31 179 PHE A O 1
ATOM 1522 N N . ASP A 1 180 ? -22.793 5.496 -4.583 1.00 83.62 180 ASP A N 1
ATOM 1523 C CA . ASP A 1 180 ? -23.293 6.506 -3.657 1.00 83.62 180 ASP A CA 1
ATOM 1524 C C . ASP A 1 180 ? -22.485 6.467 -2.350 1.00 83.62 180 ASP A C 1
ATOM 1526 O O . ASP A 1 180 ? -22.524 5.504 -1.582 1.00 83.62 180 ASP A O 1
ATOM 1530 N N . PHE A 1 181 ? -21.741 7.539 -2.067 1.00 74.56 181 PHE A N 1
ATOM 1531 C CA . PHE A 1 181 ? -20.921 7.659 -0.855 1.00 74.56 181 PHE A CA 1
ATOM 1532 C C . PHE A 1 181 ? -21.738 7.541 0.435 1.00 74.56 181 PHE A C 1
ATOM 1534 O O . PHE A 1 181 ? -21.211 7.110 1.465 1.00 74.56 181 PHE A O 1
ATOM 1541 N N . ARG A 1 182 ? -23.036 7.866 0.386 1.00 77.44 182 ARG A N 1
ATOM 1542 C CA . ARG A 1 182 ? -23.946 7.700 1.526 1.00 77.44 182 ARG A CA 1
ATOM 1543 C C . ARG A 1 182 ? -24.093 6.240 1.931 1.00 77.44 182 ARG A C 1
ATOM 1545 O O . ARG A 1 182 ? -24.488 5.977 3.057 1.00 77.44 182 ARG A O 1
ATOM 1552 N N . GLU A 1 183 ? -23.724 5.300 1.068 1.00 79.56 183 GLU A N 1
ATOM 1553 C CA . GLU A 1 183 ? -23.760 3.869 1.349 1.00 79.56 183 GLU A CA 1
ATOM 1554 C C . GLU A 1 183 ? -22.528 3.379 2.117 1.00 79.56 183 GLU A C 1
ATOM 1556 O O . GLU A 1 183 ? -22.606 2.372 2.819 1.00 79.56 183 GLU A O 1
ATOM 1561 N N . PHE A 1 184 ? -21.397 4.087 2.043 1.00 82.69 184 PHE A N 1
ATOM 1562 C CA . PHE A 1 184 ? -20.172 3.691 2.745 1.00 82.69 184 PHE A CA 1
ATOM 1563 C C . PHE A 1 184 ? -20.284 3.877 4.261 1.00 82.69 184 PHE A C 1
ATOM 1565 O O . PHE A 1 184 ? -19.805 3.032 5.017 1.00 82.69 184 PHE A O 1
ATOM 1572 N N . ASN A 1 185 ? -20.954 4.941 4.710 1.00 84.94 185 ASN A N 1
ATOM 1573 C CA . ASN A 1 185 ? -21.159 5.209 6.136 1.00 84.94 185 ASN A CA 1
ATOM 1574 C C . ASN A 1 185 ? -21.962 4.094 6.838 1.00 84.94 185 ASN A C 1
ATOM 1576 O O . ASN A 1 185 ? -21.484 3.596 7.855 1.00 84.94 185 ASN A O 1
ATOM 1580 N N . PRO A 1 186 ? -23.111 3.623 6.311 1.00 87.69 186 PRO A N 1
ATOM 1581 C CA . PRO A 1 186 ? -23.817 2.456 6.841 1.00 87.69 186 PRO A CA 1
ATOM 1582 C C . PRO A 1 186 ? -22.998 1.162 6.798 1.00 87.69 186 PRO A C 1
ATOM 1584 O O . PRO A 1 186 ? -23.084 0.356 7.721 1.00 87.69 186 PRO A O 1
ATOM 1587 N N . ILE A 1 187 ? -22.181 0.953 5.756 1.00 90.69 187 ILE A N 1
ATOM 1588 C CA . ILE A 1 187 ? -21.304 -0.228 5.665 1.00 90.69 187 ILE A CA 1
ATOM 1589 C C . ILE A 1 187 ? -20.219 -0.184 6.745 1.00 90.69 187 ILE A C 1
ATOM 1591 O O . ILE A 1 187 ? -19.860 -1.229 7.294 1.00 90.69 187 ILE A O 1
ATOM 1595 N N . TRP A 1 188 ? -19.688 0.995 7.069 1.00 94.12 188 TRP A N 1
ATOM 1596 C CA . TRP A 1 188 ? -18.759 1.146 8.184 1.00 94.12 188 TRP A CA 1
ATOM 1597 C C . TRP A 1 188 ? -19.472 1.003 9.529 1.00 94.12 188 TRP A C 1
ATOM 1599 O O . TRP A 1 188 ? -19.124 0.125 10.314 1.00 94.12 188 TRP A O 1
ATOM 1609 N N . GLY A 1 189 ? -20.501 1.815 9.772 1.00 90.38 189 GLY A N 1
ATOM 1610 C CA . GLY A 1 189 ? -21.393 1.743 10.933 1.00 90.38 189 GLY A CA 1
ATOM 1611 C C . GLY A 1 189 ? -20.791 2.218 12.262 1.00 90.38 189 GLY A C 1
ATOM 1612 O O . GLY A 1 189 ? -21.535 2.466 13.208 1.00 90.38 189 GLY A O 1
ATOM 1613 N N . LEU A 1 190 ? -19.468 2.393 12.342 1.00 92.38 190 LEU A N 1
ATOM 1614 C CA . LEU A 1 190 ? -18.741 2.670 13.591 1.00 92.38 190 LEU A CA 1
ATOM 1615 C C . LEU A 1 190 ? -18.149 4.079 13.676 1.00 92.38 190 LEU A C 1
ATOM 1617 O O . LEU A 1 190 ? -17.479 4.424 14.646 1.00 92.38 190 LEU A O 1
ATOM 1621 N N . GLY A 1 191 ? -18.429 4.923 12.689 1.00 92.12 191 GLY A N 1
ATOM 1622 C CA . GLY A 1 191 ? -18.003 6.312 12.707 1.00 92.12 191 GLY A CA 1
ATOM 1623 C C . GLY A 1 191 ? -18.180 6.975 11.358 1.00 92.12 191 GLY A C 1
ATOM 1624 O O . GLY A 1 191 ? -19.279 6.948 10.805 1.00 92.12 191 GLY A O 1
ATOM 1625 N N . TYR A 1 192 ? -17.109 7.576 10.857 1.00 91.25 192 TYR A N 1
ATOM 1626 C CA . TYR A 1 192 ? -17.132 8.431 9.679 1.00 91.25 192 TYR A CA 1
ATOM 1627 C C . TYR A 1 192 ? -16.321 7.816 8.549 1.00 91.25 192 TYR A C 1
ATOM 1629 O O . TYR A 1 192 ? -15.277 7.202 8.776 1.00 91.25 192 TYR A O 1
ATOM 1637 N N . VAL A 1 193 ? -16.807 8.013 7.328 1.00 93.31 193 VAL A N 1
ATOM 1638 C CA . VAL A 1 193 ? -16.111 7.636 6.106 1.00 93.31 193 VAL A CA 1
ATOM 1639 C C . VAL A 1 193 ? -15.907 8.869 5.244 1.00 93.31 193 VAL A C 1
ATOM 1641 O O . VAL A 1 193 ? -16.863 9.569 4.912 1.00 93.31 193 VAL A O 1
ATOM 1644 N N . THR A 1 194 ? -14.659 9.115 4.859 1.00 92.19 194 THR A N 1
ATOM 1645 C CA . THR A 1 194 ? -14.306 10.109 3.840 1.00 92.19 194 THR A CA 1
ATOM 1646 C C . THR A 1 194 ? -13.824 9.382 2.600 1.00 92.19 194 THR A C 1
ATOM 1648 O O . THR A 1 194 ? -13.051 8.435 2.715 1.00 92.19 194 THR A O 1
ATOM 1651 N N . VAL A 1 195 ? -14.250 9.824 1.418 1.00 92.06 195 VAL A N 1
ATOM 1652 C CA . VAL A 1 195 ? -13.792 9.258 0.146 1.00 92.06 195 VAL A CA 1
ATOM 1653 C C . VAL A 1 195 ? -13.285 10.372 -0.758 1.00 92.06 195 VAL A C 1
ATOM 1655 O O . VAL A 1 195 ? -13.917 11.420 -0.867 1.00 92.06 195 VAL A O 1
ATOM 1658 N N . LYS A 1 196 ? -12.136 10.152 -1.394 1.00 90.12 196 LYS A N 1
ATOM 1659 C CA . LYS A 1 196 ? -11.506 11.074 -2.343 1.00 90.12 196 LYS A CA 1
ATOM 1660 C C . LYS A 1 196 ? -11.048 10.305 -3.586 1.00 90.12 196 LYS A C 1
ATOM 1662 O O . LYS A 1 196 ? -10.686 9.135 -3.458 1.00 90.12 196 LYS A O 1
ATOM 1667 N N . PRO A 1 197 ? -11.039 10.921 -4.778 1.00 90.44 197 PRO A N 1
ATOM 1668 C CA . PRO A 1 197 ? -10.471 10.284 -5.958 1.00 90.44 197 PRO A CA 1
ATOM 1669 C C . PRO A 1 197 ? -8.945 10.205 -5.849 1.00 90.44 197 PRO A C 1
ATOM 1671 O O . PRO A 1 197 ? -8.291 11.126 -5.356 1.00 90.44 197 PRO A O 1
ATOM 1674 N N . ILE A 1 198 ? -8.368 9.125 -6.366 1.00 86.69 198 ILE A N 1
ATOM 1675 C CA . ILE A 1 198 ? -6.931 9.014 -6.601 1.00 86.69 198 ILE A CA 1
ATOM 1676 C C . ILE A 1 198 ? -6.573 9.903 -7.789 1.00 86.69 198 ILE A C 1
ATOM 1678 O O . ILE A 1 198 ? -7.059 9.690 -8.897 1.00 86.69 198 ILE A O 1
ATOM 1682 N N . THR A 1 199 ? -5.703 10.885 -7.564 1.00 78.75 199 THR A N 1
ATOM 1683 C CA . THR A 1 199 ? -5.248 11.827 -8.600 1.00 78.75 199 THR A CA 1
ATOM 1684 C C . THR A 1 199 ? -3.893 11.452 -9.200 1.00 78.75 199 THR A C 1
ATOM 1686 O O . THR A 1 199 ? -3.585 11.860 -10.314 1.00 78.75 199 THR A O 1
ATOM 1689 N N . SER A 1 200 ? -3.079 10.663 -8.489 1.00 72.75 200 SER A N 1
ATOM 1690 C CA . SER A 1 200 ? -1.776 10.171 -8.953 1.00 72.75 200 SER A CA 1
ATOM 1691 C C . SER A 1 200 ? -1.391 8.894 -8.213 1.00 72.75 200 SER A C 1
ATOM 1693 O O . SER A 1 200 ? -1.397 8.869 -6.985 1.00 72.75 200 SER A O 1
ATOM 1695 N N . THR A 1 201 ? -1.018 7.838 -8.934 1.00 67.06 201 THR A N 1
ATOM 1696 C CA . THR A 1 201 ? -0.638 6.536 -8.353 1.00 67.06 201 THR A CA 1
ATOM 1697 C C . THR A 1 201 ? 0.753 6.567 -7.711 1.00 67.06 201 THR A C 1
ATOM 1699 O O . THR A 1 201 ? 0.935 6.061 -6.603 1.00 67.06 201 THR A O 1
ATOM 1702 N N . GLY A 1 202 ? 1.730 7.218 -8.354 1.00 59.94 202 GLY A N 1
ATOM 1703 C CA . GLY A 1 202 ? 3.098 7.345 -7.834 1.00 59.94 202 GLY A CA 1
ATOM 1704 C C . GLY A 1 202 ? 3.181 8.175 -6.547 1.00 59.94 202 GLY A C 1
ATOM 1705 O O . GLY A 1 202 ? 3.795 7.746 -5.568 1.00 59.94 202 GLY A O 1
ATOM 1706 N N . GLY A 1 203 ? 2.502 9.329 -6.509 1.00 61.38 203 GLY A N 1
ATOM 1707 C CA . GLY A 1 203 ? 2.434 10.163 -5.302 1.00 61.38 203 GLY A CA 1
ATOM 1708 C C . GLY A 1 203 ? 1.694 9.471 -4.155 1.00 61.38 203 GLY A C 1
ATOM 1709 O O . GLY A 1 203 ? 2.100 9.565 -2.998 1.00 61.38 203 GLY A O 1
ATOM 1710 N N . LEU A 1 204 ? 0.652 8.707 -4.479 1.00 64.56 204 LEU A N 1
ATOM 1711 C CA . LEU A 1 204 ? -0.152 7.985 -3.502 1.00 64.56 204 LEU A CA 1
ATOM 1712 C C . LEU A 1 204 ? 0.586 6.810 -2.857 1.00 64.56 204 LEU A C 1
ATOM 1714 O O . LEU A 1 204 ? 0.448 6.592 -1.655 1.00 64.56 204 LEU A O 1
ATOM 1718 N N . GLY A 1 205 ? 1.402 6.083 -3.625 1.00 61.16 205 GLY A N 1
ATOM 1719 C CA . GLY A 1 205 ? 2.279 5.049 -3.077 1.00 61.16 205 GLY A CA 1
ATOM 1720 C C . GLY A 1 205 ? 3.254 5.623 -2.047 1.00 61.16 205 GLY A C 1
ATOM 1721 O O . GLY A 1 205 ? 3.426 5.050 -0.969 1.00 61.16 205 GLY A O 1
ATOM 1722 N N . TRP A 1 206 ? 3.841 6.789 -2.337 1.00 62.94 206 TRP A N 1
ATOM 1723 C CA . TRP A 1 206 ? 4.699 7.495 -1.385 1.00 62.94 206 TRP A CA 1
ATOM 1724 C C . TRP A 1 206 ? 3.930 7.949 -0.140 1.00 62.94 206 TRP A C 1
ATOM 1726 O O . TRP A 1 206 ? 4.369 7.671 0.978 1.00 62.94 206 TRP A O 1
ATOM 1736 N N . TYR A 1 207 ? 2.761 8.561 -0.328 1.00 62.53 207 TYR A N 1
ATOM 1737 C CA . TYR A 1 207 ? 1.885 9.020 0.750 1.00 62.53 207 TYR A CA 1
ATOM 1738 C C . TYR A 1 207 ? 1.472 7.880 1.697 1.00 62.53 207 TYR A C 1
ATOM 1740 O O . TYR A 1 207 ? 1.664 7.977 2.904 1.00 62.53 207 TYR A O 1
ATOM 1748 N N . LEU A 1 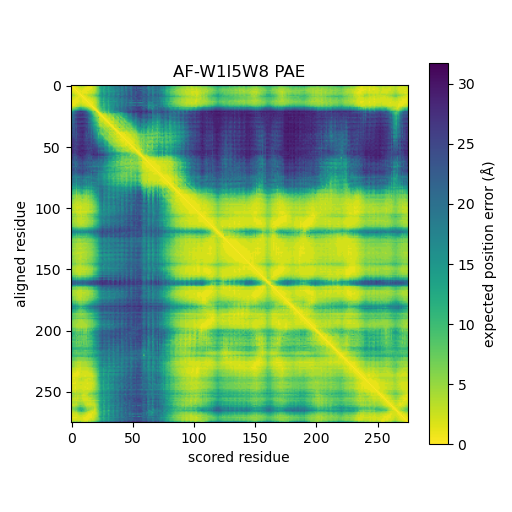208 ? 1.029 6.736 1.169 1.00 65.94 208 LEU A N 1
ATOM 1749 C CA . LEU A 1 208 ? 0.712 5.552 1.980 1.00 65.94 208 LEU A CA 1
ATOM 1750 C C . LEU A 1 208 ? 1.937 4.960 2.684 1.00 65.94 208 LEU A C 1
ATOM 1752 O O . LEU A 1 208 ? 1.847 4.469 3.810 1.00 65.94 208 LEU A O 1
ATOM 1756 N N . SER A 1 209 ? 3.111 5.040 2.059 1.00 63.00 209 SER A N 1
ATOM 1757 C CA . SER A 1 209 ? 4.356 4.605 2.694 1.00 63.00 209 SER A CA 1
ATOM 1758 C C . SER A 1 209 ? 4.756 5.476 3.898 1.00 63.00 209 SER A C 1
ATOM 1760 O O . SER A 1 209 ? 5.476 4.993 4.781 1.00 63.00 209 SER A O 1
ATOM 1762 N N . ALA A 1 210 ? 4.299 6.735 3.952 1.00 65.94 210 ALA A N 1
ATOM 1763 C CA . ALA A 1 210 ? 4.482 7.608 5.109 1.00 65.94 210 ALA A CA 1
ATOM 1764 C C . ALA A 1 210 ? 3.669 7.082 6.299 1.00 65.94 210 ALA A C 1
ATOM 1766 O O . ALA A 1 210 ? 4.272 6.771 7.326 1.00 65.94 210 ALA A O 1
ATOM 1767 N N . TYR A 1 211 ? 2.377 6.790 6.099 1.00 67.88 211 TYR A N 1
ATOM 1768 C CA . TYR A 1 211 ? 1.524 6.174 7.125 1.00 67.88 211 TYR A CA 1
ATOM 1769 C C . TYR A 1 211 ? 2.071 4.850 7.644 1.00 67.88 211 TYR A C 1
ATOM 1771 O O . TYR A 1 211 ? 2.092 4.623 8.849 1.00 67.88 211 TYR A O 1
ATOM 1779 N N . LEU A 1 212 ? 2.609 4.006 6.754 1.00 68.94 212 LEU A N 1
ATOM 1780 C CA . LEU A 1 212 ? 3.260 2.763 7.171 1.00 68.94 212 LEU A CA 1
ATOM 1781 C C . LEU A 1 212 ? 4.410 3.022 8.153 1.00 68.94 212 LEU A C 1
ATOM 1783 O O . LEU A 1 212 ? 4.665 2.200 9.019 1.00 68.94 212 LEU A O 1
ATOM 1787 N N . THR A 1 213 ? 5.141 4.127 7.988 1.00 66.81 213 THR A N 1
ATOM 1788 C CA . THR A 1 213 ? 6.277 4.487 8.854 1.00 66.81 213 THR A CA 1
ATOM 1789 C C . THR A 1 213 ? 5.802 4.953 10.213 1.00 66.81 213 THR A C 1
ATOM 1791 O O . THR A 1 213 ? 6.347 4.520 11.223 1.00 66.81 213 THR A O 1
ATOM 1794 N N . GLU A 1 214 ? 4.805 5.829 10.215 1.00 67.56 214 GLU A N 1
ATOM 1795 C CA . GLU A 1 214 ? 4.252 6.438 11.419 1.00 67.56 214 GLU A CA 1
ATOM 1796 C C . GLU A 1 214 ? 3.561 5.390 12.291 1.00 67.56 214 GLU A C 1
ATOM 1798 O O . GLU A 1 214 ? 3.765 5.373 13.501 1.00 67.56 214 GLU A O 1
ATOM 1803 N N . CYS A 1 215 ? 2.853 4.436 11.678 1.00 71.06 215 CYS A N 1
ATOM 1804 C CA . CYS A 1 215 ? 2.142 3.393 12.406 1.00 71.06 215 CYS A CA 1
ATOM 1805 C C . CYS A 1 215 ? 3.058 2.306 12.993 1.00 71.06 215 CYS A C 1
ATOM 1807 O O . CYS A 1 215 ? 2.634 1.574 13.885 1.00 71.06 215 CYS A O 1
ATOM 1809 N N . LEU A 1 216 ? 4.303 2.150 12.516 1.00 69.06 216 LEU A N 1
ATOM 1810 C CA . LEU A 1 216 ? 5.179 1.041 12.934 1.00 69.06 216 LEU A CA 1
ATOM 1811 C C . LEU A 1 216 ? 5.396 0.966 14.447 1.00 69.06 216 LEU A C 1
ATOM 1813 O O . LEU A 1 216 ? 5.588 -0.127 14.974 1.00 69.06 216 LEU A O 1
ATOM 1817 N N . GLN A 1 217 ? 5.456 2.119 15.106 1.00 70.62 217 GLN A N 1
ATOM 1818 C CA . GLN A 1 217 ? 5.716 2.212 16.541 1.00 70.62 217 GLN A CA 1
ATOM 1819 C C . GLN A 1 217 ? 4.483 1.871 17.385 1.00 70.62 217 GLN A C 1
ATOM 1821 O O . GLN A 1 217 ? 4.628 1.446 18.526 1.00 70.62 217 GLN A O 1
ATOM 1826 N N . ASP A 1 218 ? 3.292 2.039 16.808 1.00 80.75 218 ASP A N 1
ATOM 1827 C CA . ASP A 1 218 ? 2.012 1.905 17.500 1.00 80.75 218 ASP A CA 1
ATOM 1828 C C . ASP A 1 218 ? 1.388 0.518 17.300 1.00 80.75 218 ASP A C 1
ATOM 1830 O O . ASP A 1 218 ? 0.612 0.046 18.129 1.00 80.75 218 ASP A O 1
ATOM 1834 N N . ILE A 1 219 ? 1.728 -0.163 16.201 1.00 79.75 219 ILE A N 1
ATOM 1835 C CA . ILE A 1 219 ? 1.226 -1.507 15.911 1.00 79.75 219 ILE A CA 1
ATOM 1836 C C . ILE A 1 219 ? 1.909 -2.529 16.836 1.00 79.75 219 ILE A C 1
ATOM 1838 O O . ILE A 1 219 ? 3.143 -2.589 16.872 1.00 79.75 219 ILE A O 1
ATOM 1842 N N . PRO A 1 220 ? 1.146 -3.401 17.532 1.00 80.00 220 PRO A N 1
ATOM 1843 C CA . PRO A 1 220 ? 1.735 -4.421 18.391 1.00 80.00 220 PRO A CA 1
ATOM 1844 C C . PRO A 1 220 ? 2.688 -5.353 17.634 1.00 80.00 220 PRO A C 1
ATOM 1846 O O . PRO A 1 220 ? 2.492 -5.671 16.455 1.00 80.00 220 PRO A O 1
ATOM 1849 N N . GLN A 1 221 ? 3.715 -5.848 18.330 1.00 74.38 221 GLN A N 1
ATOM 1850 C CA . GLN A 1 221 ? 4.704 -6.742 17.730 1.00 74.38 221 GLN A CA 1
ATOM 1851 C C . GLN A 1 221 ? 4.031 -7.987 17.122 1.00 74.38 221 GLN A C 1
ATOM 1853 O O . GLN A 1 221 ? 3.041 -8.505 17.639 1.00 74.38 221 GLN A O 1
ATOM 1858 N N . ASN A 1 222 ? 4.577 -8.465 16.001 1.00 76.62 222 ASN A N 1
ATOM 1859 C CA . ASN A 1 222 ? 4.081 -9.626 15.251 1.00 76.62 222 ASN A CA 1
ATOM 1860 C C . ASN A 1 222 ? 2.665 -9.461 14.663 1.00 76.62 222 ASN A C 1
ATOM 1862 O O . ASN A 1 222 ? 2.071 -10.436 14.196 1.00 76.62 222 ASN A O 1
ATOM 1866 N N . LYS A 1 223 ? 2.116 -8.241 14.633 1.00 84.12 223 LYS A N 1
ATOM 1867 C CA . LYS A 1 223 ? 0.880 -7.932 13.906 1.00 84.12 223 LYS A CA 1
ATOM 1868 C C . LYS A 1 223 ? 1.177 -7.373 12.515 1.00 84.12 223 LYS A C 1
ATOM 1870 O O . LYS A 1 223 ? 2.284 -6.935 12.203 1.00 84.12 223 LYS A O 1
ATOM 1875 N N . LYS A 1 224 ? 0.174 -7.451 11.639 1.00 84.31 224 LYS A N 1
ATOM 1876 C CA . LYS A 1 224 ? 0.280 -6.963 10.261 1.00 84.31 224 LYS A CA 1
ATOM 1877 C C . LYS A 1 224 ? 0.287 -5.439 10.250 1.00 84.31 224 LYS A C 1
ATOM 1879 O O . LYS A 1 224 ? -0.573 -4.822 10.861 1.00 84.31 224 LYS A O 1
ATOM 1884 N N . THR A 1 225 ? 1.212 -4.858 9.494 1.00 83.50 225 THR A N 1
ATOM 1885 C CA . THR A 1 225 ? 1.330 -3.402 9.323 1.00 83.50 225 THR A CA 1
ATOM 1886 C C . THR A 1 225 ? 0.427 -2.844 8.225 1.00 83.50 225 THR A C 1
ATOM 1888 O O . THR A 1 225 ? 0.238 -1.639 8.124 1.00 83.50 225 THR A O 1
ATOM 1891 N N . TYR A 1 226 ? -0.143 -3.721 7.400 1.00 89.69 226 TYR A N 1
ATOM 1892 C CA . TYR A 1 226 ? -1.153 -3.394 6.403 1.00 89.69 226 TYR A CA 1
ATOM 1893 C C . TYR A 1 226 ? -2.052 -4.611 6.148 1.00 89.69 226 TYR A C 1
ATOM 1895 O O . TYR A 1 226 ? -1.666 -5.763 6.376 1.00 89.69 226 TYR A O 1
ATOM 1903 N N . PHE A 1 227 ? -3.250 -4.355 5.639 1.00 93.19 227 PHE A N 1
ATOM 1904 C CA . PHE A 1 227 ? -4.226 -5.359 5.226 1.00 93.19 227 PHE A CA 1
ATOM 1905 C C . PHE A 1 227 ? -4.498 -5.206 3.739 1.00 93.19 227 PHE A C 1
ATOM 1907 O O . PHE A 1 227 ? -4.539 -4.094 3.227 1.00 93.19 227 PHE A O 1
ATOM 1914 N N . ALA A 1 228 ? -4.675 -6.310 3.023 1.00 94.62 228 ALA A N 1
ATOM 1915 C CA . ALA A 1 228 ? -4.853 -6.254 1.582 1.00 94.62 228 ALA A CA 1
ATOM 1916 C C . ALA A 1 228 ? -5.721 -7.409 1.078 1.00 94.62 228 ALA A C 1
ATOM 1918 O O . ALA A 1 228 ? -5.729 -8.498 1.664 1.00 94.62 228 ALA A O 1
ATOM 1919 N N . SER A 1 229 ? -6.445 -7.182 -0.014 1.00 96.50 229 SER A N 1
ATOM 1920 C CA . SER A 1 229 ? -7.185 -8.232 -0.708 1.00 96.50 229 SER A CA 1
ATOM 1921 C C . SER A 1 229 ? -6.233 -9.250 -1.346 1.00 96.50 229 SER A C 1
ATOM 1923 O O . SER A 1 229 ? -5.168 -8.905 -1.848 1.00 96.50 229 SER A O 1
ATOM 1925 N N . ARG A 1 230 ? -6.630 -10.527 -1.374 1.00 93.56 230 ARG A N 1
ATOM 1926 C CA . ARG A 1 230 ? -5.775 -11.629 -1.863 1.00 93.56 230 ARG A CA 1
ATOM 1927 C C . ARG A 1 230 ? -5.545 -11.638 -3.379 1.00 93.56 230 ARG A C 1
ATOM 1929 O O . ARG A 1 230 ? -4.626 -12.302 -3.830 1.00 93.56 230 ARG A O 1
ATOM 1936 N N . ASN A 1 231 ? -6.378 -10.940 -4.145 1.00 95.50 231 ASN A N 1
ATOM 1937 C CA . ASN A 1 231 ? -6.336 -10.880 -5.609 1.00 95.50 231 ASN A CA 1
ATOM 1938 C C . ASN A 1 231 ? -5.530 -9.685 -6.152 1.00 95.50 231 ASN A C 1
ATOM 1940 O O . ASN A 1 231 ? -5.726 -9.288 -7.299 1.00 95.50 231 ASN A O 1
ATOM 1944 N N . LEU A 1 232 ? -4.661 -9.087 -5.331 1.00 95.00 232 LEU A N 1
ATOM 1945 C CA . LEU A 1 232 ? -3.698 -8.094 -5.800 1.00 95.00 232 LEU A CA 1
ATOM 1946 C C . LEU A 1 232 ? -2.564 -8.786 -6.553 1.00 95.00 232 LEU A C 1
ATOM 1948 O O . LEU A 1 232 ? -2.003 -9.773 -6.076 1.00 95.00 232 LEU A O 1
ATOM 1952 N N . THR A 1 233 ? -2.210 -8.237 -7.704 1.00 94.62 233 THR A N 1
ATOM 1953 C CA . THR A 1 233 ? -1.137 -8.732 -8.567 1.00 94.62 233 THR A CA 1
ATOM 1954 C C . THR A 1 233 ? 0.140 -7.914 -8.376 1.00 94.62 233 THR A C 1
ATOM 1956 O O . THR A 1 233 ? 0.119 -6.808 -7.833 1.00 94.62 233 THR A O 1
ATOM 1959 N N . LYS A 1 234 ? 1.281 -8.476 -8.772 1.00 91.75 234 LYS A N 1
ATOM 1960 C CA . LYS A 1 234 ? 2.568 -7.771 -8.792 1.00 91.75 234 LYS A CA 1
ATOM 1961 C C . LYS A 1 234 ? 2.957 -7.466 -10.238 1.00 91.75 234 LYS A C 1
ATOM 1963 O O . LYS A 1 234 ? 2.547 -8.228 -11.113 1.00 91.75 234 LYS A O 1
ATOM 1968 N N . PRO A 1 235 ? 3.766 -6.421 -10.479 1.00 90.62 235 PRO A N 1
ATOM 1969 C CA . PRO A 1 235 ? 4.293 -6.160 -11.811 1.00 90.62 235 PRO A CA 1
ATOM 1970 C C . PRO A 1 235 ? 5.140 -7.332 -12.315 1.00 90.62 235 PRO A C 1
ATOM 1972 O O . PRO A 1 235 ? 5.779 -8.048 -11.533 1.00 90.62 235 PRO A O 1
ATOM 1975 N N . ILE A 1 236 ? 5.167 -7.498 -13.634 1.00 93.75 236 ILE A N 1
ATOM 1976 C CA . ILE A 1 236 ? 5.982 -8.507 -14.312 1.00 93.75 236 ILE A CA 1
ATOM 1977 C C . ILE A 1 236 ? 7.437 -8.035 -14.309 1.00 93.75 236 ILE A C 1
ATOM 1979 O O . ILE A 1 236 ? 7.725 -6.880 -14.622 1.00 93.75 236 ILE A O 1
ATOM 1983 N N . ILE A 1 237 ? 8.364 -8.926 -13.949 1.00 92.88 237 ILE A N 1
ATOM 1984 C CA . ILE A 1 237 ? 9.803 -8.646 -13.964 1.00 92.88 237 ILE A CA 1
ATOM 1985 C C . ILE A 1 237 ? 10.407 -9.214 -15.244 1.00 92.88 237 ILE A C 1
ATOM 1987 O O . ILE A 1 237 ? 10.274 -10.407 -15.503 1.00 92.88 237 ILE A O 1
ATOM 1991 N N . ILE A 1 238 ? 11.106 -8.369 -15.997 1.00 91.31 238 ILE A N 1
ATOM 1992 C CA . ILE A 1 238 ? 11.793 -8.729 -17.238 1.00 91.31 238 ILE A CA 1
ATOM 1993 C C . ILE A 1 238 ? 13.270 -8.376 -17.068 1.00 91.31 238 ILE A C 1
ATOM 1995 O O . ILE A 1 238 ? 13.613 -7.219 -16.831 1.00 91.31 238 ILE A O 1
ATOM 1999 N N . ASP A 1 239 ? 14.163 -9.358 -17.127 1.00 91.81 239 ASP A N 1
ATOM 2000 C CA . ASP A 1 239 ? 15.610 -9.134 -16.995 1.00 91.81 239 ASP A CA 1
ATOM 2001 C C . ASP A 1 239 ? 16.472 -9.885 -18.017 1.00 91.81 239 ASP A C 1
ATOM 2003 O O . ASP A 1 239 ? 17.701 -9.755 -17.993 1.00 91.81 239 ASP A O 1
ATOM 2007 N N . ASN A 1 240 ? 15.839 -10.581 -18.965 1.00 93.62 240 ASN A N 1
ATOM 2008 C CA . ASN A 1 240 ? 16.501 -11.028 -20.181 1.00 93.62 240 ASN A CA 1
ATOM 2009 C C . ASN A 1 240 ? 16.881 -9.796 -21.034 1.00 93.62 240 ASN A C 1
ATOM 2011 O O . ASN A 1 240 ? 16.016 -8.957 -21.287 1.00 93.62 240 ASN A O 1
ATOM 2015 N N . PRO A 1 241 ? 18.147 -9.658 -21.473 1.00 92.00 241 PRO A N 1
ATOM 2016 C CA . PRO A 1 241 ? 18.585 -8.507 -22.259 1.00 92.00 241 PRO A CA 1
ATOM 2017 C C . PRO A 1 241 ? 17.777 -8.255 -23.537 1.00 92.00 241 PRO A C 1
ATOM 2019 O O . PRO A 1 241 ? 17.462 -7.104 -23.809 1.00 92.00 241 PRO A O 1
ATOM 2022 N N . GLU A 1 242 ? 17.431 -9.298 -24.293 1.00 95.44 242 GLU A N 1
ATOM 2023 C CA . GLU A 1 242 ? 16.688 -9.171 -25.553 1.00 95.44 242 GLU A CA 1
ATOM 2024 C C . GLU A 1 242 ? 15.261 -8.678 -25.298 1.00 95.44 242 GLU A C 1
ATOM 2026 O O . GLU A 1 242 ? 14.832 -7.685 -25.884 1.00 95.44 242 GLU A O 1
ATOM 2031 N N . ASP A 1 243 ? 14.567 -9.289 -24.336 1.00 95.56 243 ASP A N 1
ATOM 2032 C CA . ASP A 1 243 ? 13.216 -8.872 -23.945 1.00 95.56 243 ASP A CA 1
ATOM 2033 C C . ASP A 1 243 ? 13.194 -7.437 -23.407 1.00 95.56 243 ASP A C 1
ATOM 2035 O O . ASP A 1 243 ? 12.254 -6.688 -23.669 1.00 95.56 243 ASP A O 1
ATOM 2039 N N . VAL A 1 244 ? 14.235 -7.025 -22.675 1.00 92.75 244 VAL A N 1
ATOM 2040 C CA . VAL A 1 244 ? 14.359 -5.644 -22.196 1.00 92.75 244 VAL A CA 1
ATOM 2041 C C . VAL A 1 244 ? 14.444 -4.664 -23.363 1.00 92.75 244 VAL A C 1
ATOM 2043 O O . VAL A 1 244 ? 13.706 -3.683 -23.359 1.00 92.75 244 VAL A O 1
ATOM 2046 N N . GLU A 1 245 ? 15.312 -4.900 -24.350 1.00 94.56 245 GLU A N 1
ATOM 2047 C CA . GLU A 1 245 ? 15.413 -3.993 -25.503 1.00 94.56 245 GLU A CA 1
ATOM 2048 C C . GLU A 1 245 ? 14.121 -4.000 -26.336 1.00 94.56 245 GLU A C 1
ATOM 2050 O O . GLU A 1 245 ? 13.666 -2.938 -26.757 1.00 94.56 245 GLU A O 1
ATOM 2055 N N . ASN A 1 246 ? 13.468 -5.158 -26.487 1.00 94.75 246 ASN A N 1
ATOM 2056 C CA . ASN A 1 246 ? 12.178 -5.265 -27.172 1.00 94.75 246 ASN A CA 1
ATOM 2057 C C . ASN A 1 246 ? 11.085 -4.434 -26.485 1.00 94.75 246 ASN A C 1
ATOM 2059 O O . ASN A 1 246 ? 10.316 -3.748 -27.157 1.00 94.75 246 ASN A O 1
ATOM 2063 N N . VAL A 1 247 ? 11.002 -4.464 -25.151 1.00 93.69 247 VAL A N 1
ATOM 2064 C CA . VAL A 1 247 ? 10.040 -3.630 -24.412 1.00 93.69 247 VAL A CA 1
ATOM 2065 C C . VAL A 1 247 ? 10.350 -2.147 -24.596 1.00 93.69 247 VAL A C 1
ATOM 2067 O O . VAL A 1 247 ? 9.420 -1.369 -24.792 1.00 93.69 247 VAL A O 1
ATOM 2070 N N . LEU A 1 248 ? 11.624 -1.748 -24.573 1.00 93.06 248 LEU A N 1
ATOM 2071 C CA . LEU A 1 248 ? 12.007 -0.348 -24.781 1.00 93.06 248 LEU A CA 1
ATOM 2072 C C . LEU A 1 248 ? 11.627 0.140 -26.186 1.00 93.06 248 LEU A C 1
ATOM 2074 O O . LEU A 1 248 ?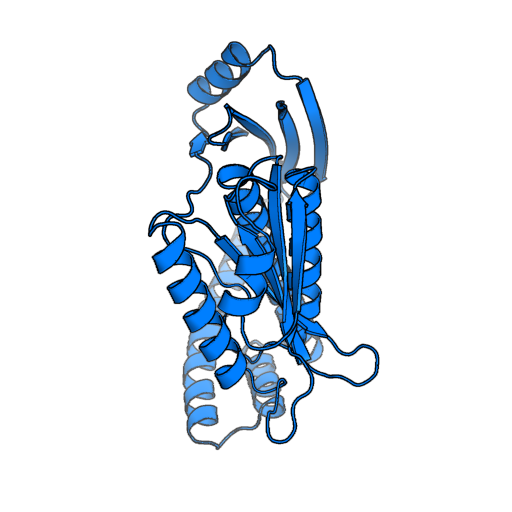 11.000 1.189 -26.300 1.00 93.06 248 LEU A O 1
ATOM 2078 N N . ALA A 1 249 ? 11.930 -0.638 -27.229 1.00 93.25 249 ALA A N 1
ATOM 2079 C CA . ALA A 1 249 ? 11.608 -0.294 -28.615 1.00 93.25 249 ALA A CA 1
ATOM 2080 C C . ALA A 1 249 ? 10.089 -0.226 -28.870 1.00 93.25 249 ALA A C 1
ATOM 2082 O O . ALA A 1 249 ? 9.590 0.693 -29.514 1.00 93.25 249 ALA A O 1
ATOM 2083 N N . ASN A 1 250 ? 9.315 -1.162 -28.313 1.00 93.88 250 ASN A N 1
ATOM 2084 C CA . ASN A 1 250 ? 7.858 -1.182 -28.498 1.00 93.88 250 ASN A CA 1
ATOM 2085 C C . ASN A 1 250 ? 7.121 -0.070 -27.730 1.00 93.88 250 ASN A C 1
ATOM 2087 O O . ASN A 1 250 ? 5.948 0.190 -27.998 1.00 93.88 250 ASN A O 1
ATOM 2091 N N . ASN A 1 251 ? 7.789 0.593 -26.783 1.00 92.75 251 ASN A N 1
ATOM 2092 C CA . ASN A 1 251 ? 7.200 1.631 -25.941 1.00 92.75 251 ASN A CA 1
ATOM 2093 C C . ASN A 1 251 ? 7.896 2.994 -26.094 1.00 92.75 251 ASN A C 1
ATOM 2095 O O . ASN A 1 251 ? 7.847 3.813 -25.181 1.00 92.75 251 ASN A O 1
ATOM 2099 N N . GLU A 1 252 ? 8.490 3.276 -27.260 1.00 89.00 252 GLU A N 1
ATOM 2100 C CA . GLU A 1 252 ? 9.123 4.574 -27.575 1.00 89.00 252 GLU A CA 1
ATOM 2101 C C . GLU A 1 252 ? 8.171 5.779 -27.474 1.00 89.00 252 GLU A C 1
ATOM 2103 O O . GLU A 1 252 ? 8.613 6.920 -27.359 1.00 89.00 252 GLU A O 1
ATOM 2108 N N . HIS A 1 253 ? 6.860 5.533 -27.506 1.00 89.44 253 HIS A N 1
ATOM 2109 C CA . HIS A 1 253 ? 5.833 6.555 -27.325 1.00 89.44 253 HIS A CA 1
ATOM 2110 C C . HIS A 1 253 ? 5.696 7.029 -25.867 1.00 89.44 253 HIS A C 1
ATOM 2112 O O . HIS A 1 253 ? 5.126 8.097 -25.641 1.00 89.44 253 HIS A O 1
ATOM 2118 N N . LEU A 1 254 ? 6.187 6.256 -24.889 1.00 89.94 254 LEU A N 1
ATOM 2119 C CA . LEU A 1 254 ? 6.169 6.635 -23.477 1.00 89.94 254 LEU A CA 1
ATOM 2120 C C . LEU A 1 254 ? 7.321 7.589 -23.156 1.00 89.94 254 LEU A C 1
ATOM 2122 O O . LEU A 1 254 ? 8.444 7.460 -23.646 1.00 89.94 254 LEU A O 1
ATOM 2126 N N . SER A 1 255 ? 7.044 8.541 -22.276 1.00 89.81 255 SER A N 1
ATOM 2127 C CA . SER A 1 255 ? 7.986 9.571 -21.858 1.00 89.81 255 SER A CA 1
ATOM 2128 C C . SER A 1 255 ? 8.631 9.233 -20.516 1.00 89.81 255 SER A C 1
ATOM 2130 O O . SER A 1 255 ? 8.072 8.511 -19.689 1.00 89.81 255 SER A O 1
ATOM 2132 N N . VAL A 1 256 ? 9.820 9.783 -20.262 1.00 91.44 256 VAL A N 1
ATOM 2133 C CA . VAL A 1 256 ? 10.449 9.680 -18.940 1.00 91.44 256 VAL A CA 1
ATOM 2134 C C . VAL A 1 256 ? 9.705 10.588 -17.963 1.00 91.44 256 VAL A C 1
ATOM 2136 O O . VAL A 1 256 ? 9.847 11.808 -18.003 1.00 91.44 256 VAL A O 1
ATOM 2139 N N . ALA A 1 257 ? 8.943 9.984 -17.055 1.00 84.19 257 ALA A N 1
ATOM 2140 C CA . ALA A 1 257 ? 8.183 10.693 -16.029 1.00 84.19 257 ALA A CA 1
ATOM 2141 C C . ALA A 1 257 ? 9.034 11.030 -14.795 1.00 84.19 257 ALA A C 1
ATOM 2143 O O . ALA A 1 257 ? 8.800 12.030 -14.115 1.00 84.19 257 ALA A O 1
ATOM 2144 N N . TYR A 1 258 ? 10.016 10.184 -14.481 1.00 78.94 258 TYR A N 1
ATOM 2145 C CA . TYR A 1 258 ? 10.912 10.364 -13.343 1.00 78.94 258 TYR A CA 1
ATOM 2146 C C . TYR A 1 258 ? 12.224 9.620 -13.568 1.00 78.94 258 TYR A C 1
ATOM 2148 O O . TYR A 1 258 ? 12.238 8.533 -14.142 1.00 78.94 258 TYR A O 1
ATOM 2156 N N . ASN A 1 259 ? 13.326 10.166 -13.062 1.00 87.12 259 ASN A N 1
ATOM 2157 C CA . ASN A 1 259 ? 14.595 9.462 -13.003 1.00 87.12 259 ASN A CA 1
ATOM 2158 C C . ASN A 1 259 ? 15.315 9.702 -11.672 1.00 87.12 259 ASN A C 1
ATOM 2160 O O . ASN A 1 259 ? 15.166 10.730 -11.008 1.00 87.12 259 ASN A O 1
ATOM 2164 N N . LYS A 1 260 ? 16.100 8.713 -11.251 1.00 80.50 260 LYS A N 1
ATOM 2165 C CA . LYS A 1 260 ? 16.928 8.795 -10.051 1.00 80.50 260 LYS A CA 1
ATOM 2166 C C . LYS A 1 260 ? 18.129 7.879 -10.164 1.00 80.50 260 LYS A C 1
ATOM 2168 O O . LYS A 1 260 ? 17.990 6.695 -10.451 1.00 80.50 260 LYS A O 1
ATOM 2173 N N . THR A 1 261 ? 19.290 8.390 -9.777 1.00 80.00 261 THR A N 1
ATOM 2174 C CA . THR A 1 261 ? 20.483 7.564 -9.586 1.00 80.00 261 THR A CA 1
ATOM 2175 C C . THR A 1 261 ? 20.682 7.270 -8.107 1.00 80.00 261 THR A C 1
ATOM 2177 O O . THR A 1 261 ? 20.698 8.169 -7.265 1.00 80.00 261 THR A O 1
ATOM 2180 N N . VAL A 1 262 ? 20.830 5.990 -7.781 1.00 74.62 262 VAL A N 1
ATOM 2181 C CA . VAL A 1 262 ? 21.175 5.507 -6.447 1.00 74.62 262 VAL A CA 1
ATOM 2182 C C . VAL A 1 262 ? 22.584 4.944 -6.503 1.00 74.62 262 VAL A C 1
ATOM 2184 O O . VAL A 1 262 ? 22.828 3.906 -7.116 1.00 74.62 262 VAL A O 1
ATOM 2187 N N . ASN A 1 263 ? 23.501 5.634 -5.833 1.00 72.12 263 ASN A N 1
ATOM 2188 C CA . ASN A 1 263 ? 24.886 5.207 -5.732 1.00 72.12 263 ASN A CA 1
ATOM 2189 C C . ASN A 1 263 ? 25.074 4.304 -4.512 1.00 72.12 263 ASN A C 1
ATOM 2191 O O . ASN A 1 263 ? 24.550 4.586 -3.433 1.00 72.12 263 ASN A O 1
ATOM 2195 N N . SER A 1 264 ? 25.847 3.233 -4.669 1.00 66.12 264 SER A N 1
ATOM 2196 C CA . SER A 1 264 ? 26.331 2.433 -3.538 1.00 66.12 264 SER A CA 1
ATOM 2197 C C . SER A 1 264 ? 27.801 2.075 -3.714 1.00 66.12 264 SER A C 1
ATOM 2199 O O . SER A 1 264 ? 28.373 2.276 -4.786 1.00 66.12 264 SER A O 1
ATOM 2201 N N . ASP A 1 265 ? 28.417 1.519 -2.674 1.00 56.16 265 ASP A N 1
ATOM 2202 C CA . ASP A 1 265 ? 29.834 1.129 -2.695 1.00 56.16 265 ASP A CA 1
ATOM 2203 C C . ASP A 1 265 ? 30.140 0.052 -3.749 1.00 56.16 265 ASP A C 1
ATOM 2205 O O . ASP A 1 265 ? 31.273 -0.078 -4.201 1.00 56.16 265 ASP A O 1
ATOM 2209 N N . TYR A 1 266 ? 29.129 -0.723 -4.155 1.00 64.81 266 TYR A N 1
ATOM 2210 C CA . TYR A 1 266 ? 29.308 -1.914 -4.991 1.00 64.81 266 TYR A CA 1
ATOM 2211 C C . TYR A 1 266 ? 28.617 -1.814 -6.351 1.00 64.81 266 TYR A C 1
ATOM 2213 O O . TYR A 1 266 ? 29.103 -2.361 -7.344 1.00 64.81 266 TYR A O 1
ATOM 2221 N N . ILE A 1 267 ? 27.447 -1.178 -6.392 1.00 71.94 267 ILE A N 1
ATOM 2222 C CA . ILE A 1 267 ? 26.583 -1.111 -7.572 1.00 71.94 267 ILE A CA 1
ATOM 2223 C C . ILE A 1 267 ? 25.928 0.265 -7.617 1.00 71.94 267 ILE A C 1
ATOM 2225 O O . ILE A 1 267 ? 25.261 0.659 -6.660 1.00 71.94 267 ILE A O 1
ATOM 2229 N N . ASP A 1 268 ? 26.055 0.953 -8.740 1.00 74.00 268 ASP A N 1
ATOM 2230 C CA . ASP A 1 268 ? 25.194 2.089 -9.039 1.00 74.00 268 ASP A CA 1
ATOM 2231 C C . ASP A 1 268 ? 23.961 1.592 -9.787 1.00 74.00 268 ASP A C 1
ATOM 2233 O O . ASP A 1 268 ? 24.043 0.704 -10.643 1.00 74.00 268 ASP A O 1
ATOM 2237 N N . CYS A 1 269 ? 22.808 2.144 -9.431 1.00 82.19 269 CYS A N 1
ATOM 2238 C CA . CYS A 1 269 ? 21.536 1.848 -10.065 1.00 82.19 269 CYS A CA 1
ATOM 2239 C C . CYS A 1 269 ? 20.914 3.148 -10.554 1.00 82.19 269 CYS A C 1
ATOM 2241 O O . CYS A 1 269 ? 20.580 4.018 -9.752 1.00 82.19 269 CYS A O 1
ATOM 2243 N N . GLU A 1 270 ? 20.717 3.254 -11.857 1.00 84.38 270 GLU A N 1
ATOM 2244 C CA . GLU A 1 270 ? 19.862 4.273 -12.453 1.00 84.38 270 GLU A CA 1
ATOM 2245 C C . GLU A 1 270 ? 18.446 3.703 -12.562 1.00 84.38 270 GLU A C 1
ATOM 2247 O O . GLU A 1 270 ? 18.253 2.584 -13.038 1.00 84.38 270 GLU A O 1
ATOM 2252 N N . TYR A 1 271 ? 17.478 4.435 -12.028 1.00 83.69 271 TYR A N 1
ATOM 2253 C CA . TYR A 1 271 ? 16.060 4.108 -12.019 1.00 83.69 271 TYR A CA 1
ATOM 2254 C C . TYR A 1 271 ? 15.315 5.138 -12.860 1.00 83.69 271 TYR A C 1
ATOM 2256 O O . TYR A 1 271 ? 15.512 6.337 -12.657 1.00 83.69 271 TYR A O 1
ATOM 2264 N N . ILE A 1 272 ? 14.477 4.674 -13.781 1.00 86.62 272 ILE A N 1
ATOM 2265 C CA . ILE A 1 272 ? 13.733 5.518 -14.716 1.00 86.62 272 ILE A CA 1
ATOM 2266 C C . ILE A 1 272 ? 12.289 5.015 -14.785 1.00 86.62 272 ILE A C 1
ATOM 2268 O O . ILE A 1 272 ? 12.071 3.821 -14.970 1.00 86.62 272 ILE A O 1
ATOM 2272 N N . GLU A 1 273 ? 11.318 5.911 -14.637 1.00 84.88 273 GLU A N 1
ATOM 2273 C CA . GLU A 1 273 ? 9.888 5.625 -14.791 1.00 84.88 273 GLU A CA 1
ATOM 2274 C C . GLU A 1 273 ? 9.409 6.103 -16.162 1.00 84.88 273 GLU A C 1
ATOM 2276 O O . GLU A 1 273 ? 9.606 7.274 -16.496 1.00 84.88 273 GLU A O 1
ATOM 2281 N N . PHE A 1 274 ? 8.752 5.221 -16.916 1.00 88.88 274 PHE A N 1
ATOM 2282 C CA . PHE A 1 274 ? 8.157 5.520 -18.218 1.00 88.88 274 PHE A CA 1
ATOM 2283 C C . PHE A 1 274 ? 6.630 5.539 -18.121 1.00 88.88 274 PHE A C 1
ATOM 2285 O O . PHE A 1 274 ? 6.038 4.597 -17.582 1.00 88.88 274 PHE A O 1
ATOM 2292 N N . ARG A 1 275 ? 6.015 6.623 -18.613 1.00 84.88 275 ARG A N 1
ATOM 2293 C CA . ARG A 1 275 ? 4.561 6.855 -18.638 1.00 84.88 275 ARG A CA 1
ATOM 2294 C C . ARG A 1 275 ? 4.130 7.683 -19.843 1.00 84.88 275 ARG A C 1
ATOM 2296 O O . ARG A 1 275 ? 4.978 8.427 -20.397 1.00 84.88 275 ARG A O 1
#

Foldseek 3Di:
DKKWFAAPVRWIKIKDKDWDDDDDPVVVVVVVVLVVVLVVQLVVLCVVVVVCVVVVNADDVRSLCSSCVSSVHDSVVSVVVVVVVVVVVLVVVLVQLLQLLRRQADFQFKKKKDDFDDDPPDDQLDPVVVVVLVVQLVVLVCVPPHLLKWKKKAWAQDPPPNPRHIMITMTIRDGVPPDDPVVSCVSSVRHDMDMDTDHDSNVVSVVSSVRLVNCPVSDDPPDDRMDIRPNGDGTDMDDDPVVVVVSCVVVVVWDFPDWDWDDDPTMIMIMTITD

Radius of gyration: 23.02 Å; Cα contacts (8 Å, |Δi|>4): 381; chains: 1; bounding box: 64×37×61 Å

Nearest PDB structures (foldseek):
  1zpv-assembly1_C  TM=5.554E-01  e=2.597E+00  Streptococcus pneumoniae TIGR4
  6zm9-assembly1_A  TM=3.448E-01  e=5.524E-01  unidentified
  6vz8-assembly1_R  TM=3.121E-01  e=2.315E+00  Arabidopsis thaliana
  7vwy-assembly1_G  TM=1.658E-01  e=1.641E+00  Escherichia coli K-12

Mean predicted aligned error: 11.32 Å

pLDDT: mean 78.54, std 15.41, range [34.25, 97.19]